Protein AF-A0A087UMK0-F1 (afdb_monomer_lite)

pLDDT: mean 72.33, std 22.72, range [22.44, 96.25]

Radius of gyration: 23.94 Å; chains: 1; bounding box: 59×52×71 Å

InterPro domains:
  IPR004170 WWE domain [PF02825] (13-76)
  IPR004170 WWE domain [PF02825] (85-148)
  IPR004170 WWE domain [PS50918] (72-148)
  IPR008893 WGR domain [PF05406] (251-306)
  IPR008893 WGR domain [PS51977] (239-306)
  IPR008893 WGR domain [SM00773] (250-306)
  IPR036930 WGR domain superfamily [SSF142921] (227-305)
  IPR037197 WWE domain superfamily [G3DSA:3.30.720.50] (4-81)
  IPR037197 WWE domain superfamily [G3DSA:3.30.720.50] (82-156)
  IPR037197 WWE domain superfamily [SSF117839] (13-80)
  IPR037197 WWE domain superfamily [SSF117839] (82-156)
  IPR050800 ADP-ribosyltransferase diphtheria toxin-like [PTHR10459] (169-303)

Foldseek 3Di:
DAPVPPQPDAQKWKWWDDPNDTDTDAPQQSVQVSVCVVVVHQKDFGDDPDPQAGKMAGLLQQWIARPNVRDIIGMWIFADEVFTKWKWWADPVGDTHTHRPVVNLVLLLCVLLVPQWAWKAWVAIWIQGPVQQKIAGPVVRDITGMDIDGDDDDVVRVVNDPPDPCRHCSSVVCSVVPPRPWWAAHDDDDDDDDDDDDDDDDDDGHITTDGDDDDDQQADDPVVQQVDFDDPLDPCRVQKTFDDDPSHGFKDKDWDDDPVVNATKIKIWTWIQGPPDQWIKIKIAMDGPVDRGDIDIGTDGNDPVD

Structure (mmCIF, N/CA/C/O backbone):
data_AF-A0A087UMK0-F1
#
_entry.id   AF-A0A087UMK0-F1
#
loop_
_atom_site.group_PDB
_atom_site.id
_atom_site.type_symbol
_atom_site.label_atom_id
_atom_site.label_alt_id
_atom_site.label_comp_id
_atom_site.label_asym_id
_atom_site.label_entity_id
_atom_site.label_seq_id
_atom_site.pdbx_PDB_ins_code
_atom_site.Cartn_x
_atom_site.Cartn_y
_atom_site.Cartn_z
_atom_site.occupancy
_atom_site.B_iso_or_equiv
_atom_site.auth_seq_id
_atom_site.auth_comp_id
_atom_site.auth_asym_id
_atom_site.auth_atom_id
_atom_site.pdbx_PDB_model_num
ATOM 1 N N . MET A 1 1 ? -6.846 -10.722 9.558 1.00 25.45 1 MET A N 1
ATOM 2 C CA . MET A 1 1 ? -8.315 -10.614 9.431 1.00 25.45 1 MET A CA 1
ATOM 3 C C . MET A 1 1 ? -8.644 -9.968 8.085 1.00 25.45 1 MET A C 1
ATOM 5 O O . MET A 1 1 ? -7.788 -9.284 7.540 1.00 25.45 1 MET A O 1
ATOM 9 N N . ALA A 1 2 ? -9.822 -10.193 7.498 1.00 22.44 2 ALA A N 1
ATOM 10 C CA . ALA A 1 2 ? -10.266 -9.335 6.393 1.00 22.44 2 ALA A CA 1
ATOM 11 C C . ALA A 1 2 ? -10.594 -7.929 6.924 1.00 22.44 2 ALA A C 1
ATOM 13 O O . ALA A 1 2 ? -10.933 -7.791 8.094 1.00 22.44 2 ALA A O 1
ATOM 14 N N . LEU A 1 3 ? -10.511 -6.902 6.074 1.00 23.84 3 LEU A N 1
ATOM 15 C CA . LEU A 1 3 ? -11.130 -5.610 6.374 1.00 23.84 3 LEU A CA 1
ATOM 16 C C . LEU A 1 3 ? -12.649 -5.829 6.303 1.00 23.84 3 LEU A C 1
ATOM 18 O O . LEU A 1 3 ? -13.213 -5.877 5.213 1.00 23.84 3 LEU A O 1
ATOM 22 N N . THR A 1 4 ? -13.271 -6.102 7.454 1.00 27.16 4 THR A N 1
ATOM 23 C CA . THR A 1 4 ? -14.710 -6.407 7.582 1.00 27.16 4 THR A CA 1
ATOM 24 C C . THR A 1 4 ? -15.559 -5.211 8.003 1.00 27.16 4 THR A C 1
ATOM 26 O O . THR A 1 4 ? -16.778 -5.330 8.048 1.00 27.16 4 THR A O 1
ATOM 29 N N . GLY A 1 5 ? -14.945 -4.045 8.208 1.00 27.27 5 GLY A N 1
ATOM 30 C CA . GLY A 1 5 ? -15.585 -2.783 7.849 1.00 27.27 5 GLY A CA 1
ATOM 31 C C . GLY A 1 5 ? -15.343 -2.516 6.363 1.00 27.27 5 GLY A C 1
ATOM 32 O O . GLY A 1 5 ? -14.222 -2.704 5.882 1.00 27.27 5 GLY A O 1
ATOM 33 N N . SER A 1 6 ? -16.364 -2.067 5.629 1.00 31.39 6 SER A N 1
ATOM 34 C CA . SER A 1 6 ? -16.225 -1.625 4.235 1.00 31.39 6 SER A CA 1
ATOM 35 C C . SER A 1 6 ? -15.570 -0.241 4.167 1.00 31.39 6 SER A C 1
ATOM 37 O O . SER A 1 6 ? -16.188 0.736 3.747 1.00 31.39 6 SER A O 1
ATOM 39 N N . VAL A 1 7 ? -14.315 -0.163 4.611 1.00 39.16 7 VAL A N 1
ATOM 40 C CA . VAL A 1 7 ? -13.440 0.978 4.345 1.00 39.16 7 VAL A CA 1
ATOM 41 C C . VAL A 1 7 ? -13.211 0.993 2.838 1.00 39.16 7 VAL A C 1
ATOM 43 O O . VAL A 1 7 ? -12.512 0.128 2.303 1.00 39.16 7 VAL A O 1
ATOM 46 N N . GLU A 1 8 ? -13.852 1.932 2.143 1.00 49.53 8 GLU A N 1
ATOM 47 C CA . GLU A 1 8 ? -13.537 2.194 0.742 1.00 49.53 8 GLU A CA 1
ATOM 48 C C . GLU A 1 8 ? -12.039 2.508 0.647 1.00 49.53 8 GLU A C 1
ATOM 50 O O . GLU A 1 8 ? -11.481 3.223 1.477 1.00 49.53 8 GLU A O 1
ATOM 55 N N . LEU A 1 9 ? -11.348 1.920 -0.327 1.00 58.16 9 LEU A N 1
ATOM 56 C CA . LEU A 1 9 ? -9.954 2.275 -0.555 1.00 58.16 9 LEU A CA 1
ATOM 57 C C . LEU A 1 9 ? -9.932 3.621 -1.269 1.00 58.16 9 LEU A C 1
ATOM 59 O O . LEU A 1 9 ? -10.495 3.746 -2.354 1.00 58.16 9 LEU A O 1
ATOM 63 N N . CYS A 1 10 ? -9.278 4.605 -0.653 1.00 66.56 10 CYS A N 1
ATOM 64 C CA . CYS A 1 10 ? -9.079 5.919 -1.244 1.00 66.56 10 CYS A CA 1
ATOM 65 C C . CYS A 1 10 ? -8.476 5.806 -2.652 1.00 66.56 10 CYS A C 1
ATOM 67 O O . CYS A 1 10 ? -7.548 5.024 -2.881 1.00 66.56 10 CYS A O 1
ATOM 69 N N . ASP A 1 11 ? -8.962 6.621 -3.586 1.00 77.00 11 ASP A N 1
ATOM 70 C CA . ASP A 1 11 ? -8.337 6.728 -4.900 1.00 77.00 11 ASP A CA 1
ATOM 71 C C . ASP A 1 11 ? -6.912 7.283 -4.772 1.00 77.00 11 ASP A C 1
ATOM 73 O O . ASP A 1 11 ? -6.688 8.388 -4.271 1.00 77.00 11 ASP A O 1
ATOM 77 N N . PHE A 1 12 ? -5.942 6.508 -5.254 1.00 86.31 12 PHE A N 1
ATOM 78 C CA . PHE A 1 12 ? -4.555 6.933 -5.373 1.00 86.31 12 PHE A CA 1
ATOM 79 C C . PHE A 1 12 ? -4.349 7.673 -6.692 1.00 86.31 12 PHE A C 1
ATOM 81 O O . PHE A 1 12 ? -4.899 7.296 -7.733 1.00 86.31 12 PHE A O 1
ATOM 88 N N . ILE A 1 13 ? -3.483 8.683 -6.677 1.00 87.75 13 ILE A N 1
ATOM 89 C CA . ILE A 1 13 ? -2.882 9.184 -7.909 1.00 87.75 13 ILE A CA 1
ATOM 90 C C . ILE A 1 13 ? -1.720 8.276 -8.305 1.00 87.75 13 ILE A C 1
ATOM 92 O O . ILE A 1 13 ? -0.973 7.813 -7.445 1.00 87.75 13 ILE A O 1
ATOM 96 N N . TRP A 1 14 ? -1.529 8.053 -9.604 1.00 92.00 14 TRP A N 1
ATOM 97 C CA . TRP A 1 14 ? -0.396 7.296 -10.134 1.00 92.00 14 TRP A CA 1
ATOM 98 C C . TRP A 1 14 ? 0.385 8.128 -11.148 1.00 92.00 14 TRP A C 1
ATOM 100 O O . TRP A 1 14 ? -0.194 8.838 -11.974 1.00 92.00 14 TRP A O 1
ATOM 110 N N . GLN A 1 15 ? 1.708 7.983 -11.132 1.00 92.56 15 GLN A N 1
ATOM 111 C CA . GLN A 1 15 ? 2.617 8.542 -12.130 1.00 92.56 15 GLN A CA 1
ATOM 112 C C . GLN A 1 15 ? 3.610 7.472 -12.599 1.00 92.56 15 GLN A C 1
ATOM 114 O O . GLN A 1 15 ? 4.004 6.603 -11.821 1.00 92.56 15 GLN A O 1
ATOM 119 N N . HIS A 1 16 ? 4.058 7.550 -13.850 1.00 92.88 16 HIS A N 1
ATOM 120 C CA . HIS A 1 16 ? 5.153 6.740 -14.385 1.00 92.88 16 HIS A CA 1
ATOM 121 C C . HIS A 1 16 ? 6.338 7.623 -14.793 1.00 92.88 16 HIS A C 1
ATOM 123 O O . HIS A 1 16 ? 6.167 8.761 -15.234 1.00 92.88 16 HIS A O 1
ATOM 129 N N . GLU A 1 17 ? 7.558 7.110 -14.675 1.00 91.88 17 GLU A N 1
ATOM 130 C CA . GLU A 1 17 ? 8.754 7.829 -15.104 1.00 91.88 17 GLU A CA 1
ATOM 131 C C . GLU A 1 17 ? 8.890 7.782 -16.632 1.00 91.88 17 GLU A C 1
ATOM 133 O O . GLU A 1 17 ? 8.766 6.734 -17.263 1.00 91.88 17 GLU A O 1
ATOM 138 N N . CYS A 1 18 ? 9.173 8.916 -17.262 1.00 88.19 18 CYS A N 1
ATOM 139 C CA . CYS A 1 18 ? 9.484 9.020 -18.680 1.00 88.19 18 CYS A CA 1
ATOM 140 C C . CYS A 1 18 ? 10.543 10.106 -18.890 1.00 88.19 18 CYS A C 1
ATOM 142 O O . CYS A 1 18 ? 10.298 11.282 -18.633 1.00 88.19 18 CYS A O 1
ATOM 144 N N . ARG A 1 19 ? 11.732 9.722 -19.380 1.00 86.94 19 ARG A N 1
ATOM 145 C CA . ARG A 1 19 ? 12.868 10.640 -19.627 1.00 86.94 19 ARG A CA 1
ATOM 146 C C . ARG A 1 19 ? 13.226 11.507 -18.398 1.00 86.94 19 ARG A C 1
ATOM 148 O O . ARG A 1 19 ? 13.397 12.716 -18.529 1.00 86.94 19 ARG A O 1
ATOM 155 N N . LYS A 1 20 ? 13.328 10.882 -17.215 1.00 84.31 20 LYS A N 1
ATOM 156 C CA . LYS A 1 20 ? 13.579 11.534 -15.909 1.00 84.31 20 LYS A CA 1
ATOM 157 C C . LYS A 1 20 ? 12.527 12.579 -15.487 1.00 84.31 20 LYS A C 1
ATOM 159 O O . LYS A 1 20 ? 12.826 13.480 -14.711 1.00 84.31 20 LYS A O 1
ATOM 164 N N . ARG A 1 21 ? 11.298 12.484 -16.003 1.00 87.12 21 ARG A N 1
ATOM 165 C CA . ARG A 1 21 ? 10.132 13.250 -15.536 1.00 87.12 21 ARG A CA 1
ATOM 166 C C . ARG A 1 21 ? 9.019 12.291 -15.151 1.00 87.12 21 ARG A C 1
ATOM 168 O O . ARG A 1 21 ? 8.840 11.271 -15.812 1.00 87.12 21 ARG A O 1
ATOM 175 N N . TRP A 1 22 ? 8.256 12.634 -14.125 1.00 89.38 22 TRP A N 1
ATOM 176 C CA . TRP A 1 22 ? 7.050 11.898 -13.769 1.00 89.38 22 TRP A CA 1
ATOM 177 C C . TRP A 1 22 ? 5.880 12.377 -14.629 1.00 89.38 22 TRP A C 1
ATOM 179 O O . TRP A 1 22 ? 5.669 13.577 -14.789 1.00 89.38 22 TRP A O 1
ATOM 189 N N . ILE A 1 23 ? 5.151 11.434 -15.222 1.00 88.56 23 ILE A N 1
ATOM 190 C CA . ILE A 1 23 ? 3.953 11.686 -16.024 1.00 88.56 23 ILE A CA 1
ATOM 191 C C . ILE A 1 23 ? 2.788 10.979 -15.345 1.00 88.56 23 ILE A C 1
ATOM 193 O O . ILE A 1 23 ? 2.836 9.774 -15.110 1.00 88.56 23 ILE A O 1
ATOM 197 N N . THR A 1 24 ? 1.748 11.736 -15.017 1.00 87.12 24 THR A N 1
ATOM 198 C CA . THR A 1 24 ? 0.503 11.207 -14.460 1.00 87.12 24 THR A CA 1
ATOM 199 C C . THR A 1 24 ? -0.245 10.372 -15.501 1.00 87.12 24 THR A C 1
ATOM 201 O O . THR A 1 24 ? -0.346 10.782 -16.658 1.00 87.12 24 THR A O 1
ATOM 204 N N . TYR A 1 25 ? -0.771 9.214 -15.095 1.00 87.44 25 TYR A N 1
ATOM 205 C CA . TYR A 1 25 ? -1.644 8.403 -15.952 1.00 87.44 25 TYR A CA 1
ATOM 206 C C . TYR A 1 25 ? -2.970 9.127 -16.247 1.00 87.44 25 TYR A C 1
ATOM 208 O O . TYR A 1 25 ? -3.370 10.049 -15.534 1.00 87.44 25 TYR A O 1
ATOM 216 N N . LYS A 1 26 ? -3.671 8.703 -17.300 1.00 85.12 26 LYS A N 1
ATOM 217 C CA . LYS A 1 26 ? -4.999 9.230 -17.653 1.00 85.12 26 LYS A CA 1
ATOM 218 C C . LYS A 1 26 ? -6.076 8.759 -16.678 1.00 85.12 26 LYS A C 1
ATOM 220 O O . LYS A 1 26 ? -5.939 7.714 -16.059 1.00 85.12 26 LYS A O 1
ATOM 225 N N . GLU A 1 27 ? -7.206 9.457 -16.648 1.00 80.75 27 GLU A N 1
ATOM 226 C CA . GLU A 1 27 ? -8.392 9.112 -15.846 1.00 80.75 27 GLU A CA 1
ATOM 227 C C . GLU A 1 27 ? -8.856 7.645 -16.014 1.00 80.75 27 GLU A C 1
ATOM 229 O O . GLU A 1 27 ? -9.021 6.924 -15.026 1.00 80.75 27 GLU A O 1
ATOM 234 N N . GLU A 1 28 ? -8.976 7.166 -17.261 1.00 84.12 28 GLU A N 1
ATOM 235 C CA . GLU A 1 28 ? -9.301 5.764 -17.586 1.00 84.12 28 GLU A CA 1
ATOM 236 C C . GLU A 1 28 ? -8.295 4.770 -16.975 1.00 84.12 28 GLU A C 1
ATOM 238 O O . GLU A 1 28 ? -8.669 3.729 -16.434 1.00 84.12 28 GLU A O 1
ATOM 243 N N . GLU A 1 29 ? -7.004 5.098 -17.055 1.00 87.31 29 GLU A N 1
ATOM 244 C CA . GLU A 1 29 ? -5.898 4.274 -16.563 1.00 87.31 29 GLU A CA 1
ATOM 245 C C . GLU A 1 29 ? -5.871 4.283 -15.022 1.00 87.31 29 GLU A C 1
ATOM 247 O O . GLU A 1 29 ? -5.748 3.224 -14.409 1.00 87.31 29 GLU A O 1
ATOM 252 N N . LEU A 1 30 ? -6.089 5.444 -14.390 1.00 86.94 30 LEU A N 1
ATOM 253 C CA . LEU A 1 30 ? -6.188 5.617 -12.934 1.00 86.94 30 LEU A CA 1
ATOM 254 C C . LEU A 1 30 ? -7.352 4.816 -12.337 1.00 86.94 30 LEU A C 1
ATOM 256 O O . LEU A 1 30 ? -7.155 4.076 -11.374 1.00 86.94 30 LEU A O 1
ATOM 260 N N . THR A 1 31 ? -8.537 4.878 -12.955 1.00 84.94 31 THR A N 1
ATOM 261 C CA . THR A 1 31 ? -9.710 4.095 -12.524 1.00 84.94 31 THR A CA 1
ATOM 262 C C . THR A 1 31 ? -9.418 2.592 -12.573 1.00 84.94 31 THR A C 1
ATOM 264 O O . THR A 1 31 ? -9.830 1.839 -11.690 1.00 84.94 31 THR A O 1
ATOM 267 N N . ILE A 1 32 ? -8.684 2.130 -13.590 1.00 89.06 32 ILE A N 1
ATOM 268 C CA . ILE A 1 32 ? -8.289 0.723 -13.728 1.00 89.06 32 ILE A CA 1
ATOM 269 C C . ILE A 1 32 ? -7.248 0.329 -12.664 1.00 89.06 32 ILE A C 1
ATOM 271 O O . ILE A 1 32 ? -7.375 -0.745 -12.072 1.00 89.06 32 ILE A O 1
ATOM 275 N N . LEU A 1 33 ? -6.270 1.193 -12.372 1.00 89.69 33 LEU A N 1
ATOM 276 C CA . LEU A 1 33 ? -5.237 0.963 -11.354 1.00 89.69 33 LEU A CA 1
ATOM 277 C C . LEU A 1 33 ? -5.825 0.910 -9.931 1.00 89.69 33 LEU A C 1
ATOM 279 O O . LEU A 1 33 ? -5.584 -0.056 -9.206 1.00 89.69 33 LEU A O 1
ATOM 283 N N . ASN A 1 34 ? -6.672 1.866 -9.543 1.00 87.38 34 ASN A N 1
ATOM 284 C CA . ASN A 1 34 ? -7.280 1.885 -8.205 1.00 87.38 34 ASN A CA 1
ATOM 285 C C . ASN A 1 34 ? -8.265 0.720 -8.007 1.00 87.38 34 ASN A C 1
ATOM 287 O O . ASN A 1 34 ? -8.240 0.035 -6.980 1.00 87.38 34 ASN A O 1
ATOM 291 N N . LYS A 1 35 ? -9.041 0.376 -9.043 1.00 86.75 35 LYS A N 1
ATOM 292 C CA . LYS A 1 35 ? -9.898 -0.823 -9.057 1.00 86.75 35 LYS A CA 1
ATOM 293 C C . LYS A 1 35 ? -9.106 -2.132 -8.959 1.00 86.75 35 LYS A C 1
ATOM 295 O O . LYS A 1 35 ? -9.644 -3.126 -8.467 1.00 86.75 35 LYS A O 1
ATOM 300 N N . ALA A 1 36 ? -7.850 -2.155 -9.403 1.00 88.31 36 ALA A N 1
ATOM 301 C CA . ALA A 1 36 ? -6.955 -3.297 -9.245 1.00 88.31 36 ALA A CA 1
ATOM 302 C C . ALA A 1 36 ? -6.376 -3.401 -7.821 1.00 88.31 36 ALA A C 1
ATOM 304 O O . ALA A 1 36 ? -6.327 -4.508 -7.279 1.00 88.31 36 ALA A O 1
ATOM 305 N N . ILE A 1 37 ? -6.044 -2.273 -7.177 1.00 85.00 37 ILE A N 1
ATOM 306 C CA . ILE A 1 37 ? -5.677 -2.217 -5.747 1.00 85.00 37 ILE A CA 1
ATOM 307 C C . ILE A 1 37 ? -6.832 -2.715 -4.869 1.00 85.00 37 ILE A C 1
ATOM 309 O O . ILE A 1 37 ? -6.625 -3.603 -4.042 1.00 85.00 37 ILE A O 1
ATOM 313 N N . GLY A 1 38 ? -8.066 -2.256 -5.116 1.00 77.69 38 GLY A N 1
ATOM 314 C CA . GLY A 1 38 ? -9.264 -2.760 -4.427 1.00 77.69 38 GLY A CA 1
ATOM 315 C C . GLY A 1 38 ? -9.499 -4.267 -4.607 1.00 77.69 38 GLY A C 1
ATOM 316 O O . GLY A 1 38 ? -10.039 -4.931 -3.725 1.00 77.69 38 GLY A O 1
ATOM 317 N N . LYS A 1 39 ? -9.023 -4.839 -5.720 1.00 82.69 39 LYS A N 1
ATOM 318 C CA . LYS A 1 39 ? -9.030 -6.284 -6.004 1.00 82.69 39 LYS A CA 1
ATOM 319 C C . LYS A 1 39 ? -7.757 -7.023 -5.563 1.00 82.69 39 LYS A C 1
ATOM 321 O O . LYS A 1 39 ? -7.643 -8.216 -5.838 1.00 82.69 39 LYS A O 1
ATOM 326 N N . LYS A 1 40 ? -6.804 -6.343 -4.912 1.00 82.00 40 LYS A N 1
ATOM 327 C CA . LYS A 1 40 ? -5.492 -6.874 -4.488 1.00 82.00 40 LYS A CA 1
ATOM 328 C C . LYS A 1 40 ? -4.691 -7.533 -5.626 1.00 82.00 40 LYS A C 1
ATOM 330 O O . LYS A 1 40 ? -3.982 -8.517 -5.416 1.00 82.00 40 LYS A O 1
ATOM 335 N N . GLN A 1 41 ? -4.813 -7.013 -6.847 1.00 86.50 41 GLN A N 1
ATOM 336 C CA . GLN A 1 41 ? -4.091 -7.534 -8.009 1.00 86.50 41 GLN A CA 1
ATOM 337 C C . GLN A 1 41 ? -2.629 -7.069 -7.989 1.00 86.50 41 GLN A C 1
ATOM 339 O O . GLN A 1 41 ? -2.354 -5.896 -7.759 1.00 86.50 41 GLN A O 1
ATOM 344 N N . LYS A 1 42 ? -1.685 -7.980 -8.264 1.00 88.75 42 LYS A N 1
ATOM 345 C CA . LYS A 1 42 ? -0.253 -7.640 -8.379 1.00 88.75 42 LYS A CA 1
ATOM 346 C C . LYS A 1 42 ? 0.101 -7.010 -9.730 1.00 88.75 42 LYS A C 1
ATOM 348 O O . LYS A 1 42 ? 1.011 -6.191 -9.801 1.00 88.75 42 LYS A O 1
ATOM 353 N N . THR A 1 43 ? -0.620 -7.361 -10.797 1.00 92.88 43 THR A N 1
ATOM 354 C CA . THR A 1 43 ? -0.363 -6.868 -12.158 1.00 92.88 43 THR A CA 1
ATOM 355 C C . THR A 1 43 ? -1.637 -6.429 -12.874 1.00 92.88 43 THR A C 1
ATOM 357 O O . THR A 1 43 ? -2.719 -6.968 -12.639 1.00 92.88 43 THR A O 1
ATOM 360 N N . VAL A 1 44 ? -1.497 -5.438 -13.758 1.00 93.75 44 VAL A N 1
ATOM 361 C CA . VAL A 1 44 ? -2.595 -4.797 -14.496 1.00 93.75 44 VAL A CA 1
ATOM 362 C C . VAL A 1 44 ? -2.163 -4.533 -15.932 1.00 93.75 44 VAL A C 1
ATOM 364 O O . VAL A 1 44 ? -1.145 -3.886 -16.155 1.00 93.75 44 VAL A O 1
ATOM 367 N N . LYS A 1 45 ? -2.941 -4.982 -16.921 1.00 93.38 45 LYS A N 1
ATOM 368 C CA . LYS A 1 45 ? -2.759 -4.586 -18.327 1.00 93.38 45 LYS A CA 1
ATOM 369 C C . LYS A 1 45 ? -3.572 -3.319 -18.598 1.00 93.38 45 LYS A C 1
ATOM 371 O O . LYS A 1 45 ? -4.784 -3.324 -18.393 1.00 93.38 45 LYS A O 1
ATOM 376 N N . LEU A 1 46 ? -2.913 -2.254 -19.051 1.00 90.19 46 LEU A N 1
ATOM 377 C CA . LEU A 1 46 ? -3.579 -0.989 -19.374 1.00 90.19 46 LEU A CA 1
ATOM 378 C C . LEU A 1 46 ? -4.278 -1.047 -20.747 1.00 90.19 46 LEU A C 1
ATOM 380 O O . LEU A 1 46 ? -3.825 -1.777 -21.639 1.00 90.19 46 LEU A O 1
ATOM 384 N N . PRO A 1 47 ? -5.373 -0.285 -20.943 1.00 85.19 47 PRO A N 1
ATOM 385 C CA . PRO A 1 47 ? -6.024 -0.165 -22.242 1.00 85.19 47 PRO A CA 1
ATOM 386 C C . PRO A 1 47 ? -5.072 0.502 -23.238 1.00 85.19 47 PRO A C 1
ATOM 388 O O . PRO A 1 47 ? -4.377 1.461 -22.911 1.00 85.19 47 PRO A O 1
ATOM 391 N N . SER A 1 48 ? -5.024 0.000 -24.473 1.00 79.69 48 SER A N 1
ATOM 392 C CA . SER A 1 48 ? -4.110 0.543 -25.478 1.00 79.69 48 SER A CA 1
ATOM 393 C C . SER A 1 48 ? -4.688 0.479 -26.882 1.00 79.69 48 SER A C 1
ATOM 395 O O . SER A 1 48 ? -4.903 -0.592 -27.443 1.00 79.69 48 SER A O 1
ATOM 397 N N . SER A 1 49 ? -4.881 1.654 -27.483 1.00 69.81 49 SER A N 1
ATOM 398 C CA . SER A 1 49 ? -5.320 1.820 -28.875 1.00 69.81 49 SER A CA 1
ATOM 399 C C . SER A 1 49 ? -4.221 1.494 -29.900 1.00 69.81 49 SER A C 1
ATOM 401 O O . SER A 1 49 ? -4.432 1.653 -31.099 1.00 69.81 49 SER A O 1
ATOM 403 N N . ASN A 1 50 ? -3.018 1.105 -29.459 1.00 73.06 50 ASN A N 1
ATOM 404 C CA . ASN A 1 50 ? -1.874 0.837 -30.326 1.00 73.06 50 ASN A CA 1
ATOM 405 C C . ASN A 1 50 ? -1.138 -0.423 -29.861 1.00 73.06 50 ASN A C 1
ATOM 407 O O . ASN A 1 50 ? -0.541 -0.439 -28.788 1.00 73.06 50 ASN A O 1
ATOM 411 N N . ILE A 1 51 ? -1.109 -1.444 -30.719 1.00 63.69 51 ILE A N 1
ATOM 412 C CA . ILE A 1 51 ? -0.502 -2.756 -30.445 1.00 63.69 51 ILE A CA 1
ATOM 413 C C . ILE A 1 51 ? 0.970 -2.635 -29.993 1.00 63.69 51 ILE A C 1
ATOM 415 O O . ILE A 1 51 ? 1.415 -3.409 -29.158 1.00 63.69 51 ILE A O 1
ATOM 419 N N . LYS A 1 52 ? 1.722 -1.617 -30.446 1.00 64.69 52 LYS A N 1
ATOM 420 C CA . LYS A 1 52 ? 3.123 -1.367 -30.030 1.00 64.69 52 LYS A CA 1
ATOM 421 C C . LYS A 1 52 ? 3.269 -0.707 -28.643 1.00 64.69 52 LYS A C 1
ATOM 423 O O . LYS A 1 52 ? 4.374 -0.336 -28.243 1.00 64.69 52 LYS A O 1
ATOM 428 N N . ARG A 1 53 ? 2.163 -0.514 -27.923 1.00 73.12 53 ARG A N 1
ATOM 429 C CA . ARG A 1 53 ? 2.083 0.064 -26.572 1.00 73.12 53 ARG A CA 1
ATOM 430 C C . ARG A 1 53 ? 1.265 -0.834 -25.642 1.00 73.12 53 ARG A C 1
ATOM 432 O O . ARG A 1 53 ? 0.428 -0.342 -24.890 1.00 73.12 53 ARG A O 1
ATOM 439 N N . GLU A 1 54 ? 1.466 -2.144 -25.709 1.00 86.81 54 GLU A N 1
ATOM 440 C CA . GLU A 1 54 ? 0.936 -3.054 -24.694 1.00 86.81 54 GLU A CA 1
ATOM 441 C C . GLU A 1 54 ? 1.731 -2.878 -23.394 1.00 86.81 54 GLU A C 1
ATOM 443 O O . GLU A 1 54 ? 2.888 -3.283 -23.315 1.00 86.81 54 GLU A O 1
ATOM 448 N N . ILE A 1 55 ? 1.127 -2.236 -22.392 1.00 92.06 55 ILE A N 1
ATOM 449 C CA . ILE A 1 55 ? 1.760 -1.933 -21.104 1.00 92.06 55 ILE A CA 1
ATOM 450 C C . ILE A 1 55 ? 1.136 -2.805 -20.014 1.00 92.06 55 ILE A C 1
ATOM 452 O O . ILE A 1 55 ? -0.087 -2.833 -19.854 1.00 92.06 55 ILE A O 1
ATOM 456 N N . ILE A 1 56 ? 1.992 -3.479 -19.245 1.00 94.25 56 ILE A N 1
ATOM 457 C CA . ILE A 1 56 ? 1.624 -4.147 -17.994 1.00 94.25 56 ILE A CA 1
ATOM 458 C C . ILE A 1 56 ? 2.283 -3.395 -16.838 1.00 94.25 56 ILE A C 1
ATOM 460 O O . ILE A 1 56 ? 3.494 -3.187 -16.837 1.00 94.25 56 ILE A O 1
ATOM 464 N N . VAL A 1 57 ? 1.480 -2.987 -15.863 1.00 95.69 57 VAL A N 1
ATOM 465 C CA . VAL A 1 57 ? 1.908 -2.354 -14.615 1.00 95.69 57 VAL A CA 1
ATOM 466 C C . VAL A 1 57 ? 2.029 -3.429 -13.537 1.00 95.69 57 VAL A C 1
ATOM 468 O O . VAL A 1 57 ? 1.120 -4.241 -13.367 1.00 95.69 57 VAL A O 1
ATOM 471 N N . HIS A 1 58 ? 3.146 -3.431 -12.817 1.00 93.88 58 HIS A N 1
ATOM 472 C CA . HIS A 1 58 ? 3.435 -4.281 -11.667 1.00 93.88 58 HIS A CA 1
ATOM 473 C C . HIS A 1 58 ? 3.277 -3.441 -10.394 1.00 93.88 58 HIS A C 1
ATOM 475 O O . HIS A 1 58 ? 4.152 -2.651 -10.042 1.00 93.88 58 HIS A O 1
ATOM 481 N N . LEU A 1 59 ? 2.129 -3.590 -9.733 1.00 91.69 59 LEU A N 1
ATOM 482 C CA . LEU A 1 59 ? 1.730 -2.832 -8.540 1.00 91.69 59 LEU A CA 1
ATOM 483 C C . LEU A 1 59 ? 2.458 -3.301 -7.272 1.00 91.69 59 LEU A C 1
ATOM 485 O O . LEU A 1 59 ? 2.545 -2.560 -6.299 1.00 91.69 59 LEU A O 1
ATOM 489 N N . ASP A 1 60 ? 2.978 -4.530 -7.285 1.00 85.69 60 ASP A N 1
ATOM 490 C CA . ASP A 1 60 ? 3.796 -5.106 -6.215 1.00 85.69 60 ASP A CA 1
ATOM 491 C C . ASP A 1 60 ? 5.268 -4.666 -6.290 1.00 85.69 60 ASP A C 1
ATOM 493 O O . ASP A 1 60 ? 5.914 -4.505 -5.259 1.00 85.69 60 ASP A O 1
ATOM 497 N N . LYS A 1 61 ? 5.788 -4.454 -7.506 1.00 89.31 61 LYS A N 1
ATOM 498 C CA . LYS A 1 61 ? 7.199 -4.109 -7.780 1.00 89.31 61 LYS A CA 1
ATOM 499 C C . LYS A 1 61 ? 7.423 -2.661 -8.227 1.00 89.31 61 LYS A C 1
ATOM 501 O O . LYS A 1 61 ? 8.549 -2.290 -8.538 1.00 89.31 61 LYS A O 1
ATOM 506 N N . MET A 1 62 ? 6.360 -1.863 -8.289 1.00 94.19 62 MET A N 1
ATOM 507 C CA . MET A 1 62 ? 6.378 -0.432 -8.605 1.00 94.19 62 MET A CA 1
ATOM 508 C C . MET A 1 62 ? 7.110 -0.065 -9.915 1.00 94.19 62 MET A C 1
ATOM 510 O O . MET A 1 62 ? 7.829 0.933 -10.009 1.00 94.19 62 MET A O 1
ATOM 514 N N . TYR A 1 63 ? 6.844 -0.829 -10.980 1.00 95.25 63 TYR A N 1
ATOM 515 C CA . TYR A 1 63 ? 7.240 -0.489 -12.353 1.00 95.25 63 TYR A CA 1
ATOM 516 C C . TYR A 1 63 ? 6.155 -0.852 -13.378 1.00 95.25 63 TYR A C 1
ATOM 518 O O . TYR A 1 63 ? 5.262 -1.651 -13.109 1.00 95.25 63 TYR A O 1
ATOM 526 N N . GLN A 1 64 ? 6.240 -0.289 -14.582 1.00 95.12 64 GLN A N 1
ATOM 527 C CA . GLN A 1 64 ? 5.490 -0.725 -15.760 1.00 95.12 64 GLN A CA 1
ATOM 528 C C . GLN A 1 64 ? 6.439 -1.241 -16.845 1.00 95.12 64 GLN A C 1
ATOM 530 O O . GLN A 1 64 ? 7.568 -0.761 -16.961 1.00 95.12 64 GLN A O 1
ATOM 535 N N . LYS A 1 65 ? 5.975 -2.190 -17.663 1.00 93.81 65 LYS A N 1
ATOM 536 C CA . LYS A 1 65 ? 6.729 -2.783 -18.771 1.00 93.81 65 LYS A CA 1
ATOM 537 C C . LYS A 1 65 ? 5.919 -2.793 -20.061 1.00 93.81 65 LYS A C 1
ATOM 539 O O . LYS A 1 65 ? 4.832 -3.376 -20.116 1.00 93.81 65 LYS A O 1
ATOM 544 N N . ASN A 1 66 ? 6.482 -2.212 -21.119 1.00 90.88 66 ASN A N 1
ATOM 545 C CA . ASN A 1 66 ? 5.973 -2.386 -22.477 1.00 90.88 66 ASN A CA 1
ATOM 546 C C . ASN A 1 66 ? 6.357 -3.789 -22.979 1.00 90.88 66 ASN A C 1
ATOM 548 O O . ASN A 1 66 ? 7.539 -4.095 -23.116 1.00 90.88 66 ASN A O 1
ATOM 552 N N . GLN A 1 67 ? 5.367 -4.634 -23.268 1.00 89.25 67 GLN A N 1
ATOM 553 C CA . GLN A 1 67 ? 5.567 -6.031 -23.674 1.00 89.25 67 GLN A CA 1
ATOM 554 C C . GLN A 1 67 ? 6.171 -6.182 -25.081 1.00 89.25 67 GLN A C 1
ATOM 556 O O . GLN A 1 67 ? 6.732 -7.224 -25.398 1.00 89.25 67 GLN A O 1
ATOM 561 N N . VAL A 1 68 ? 6.080 -5.149 -25.927 1.00 85.38 68 VAL A N 1
ATOM 562 C CA . VAL A 1 68 ? 6.588 -5.167 -27.310 1.00 85.38 68 VAL A CA 1
ATOM 563 C C . VAL A 1 68 ? 8.024 -4.654 -27.403 1.00 85.38 68 VAL A C 1
ATOM 565 O O . VAL A 1 68 ? 8.791 -5.135 -28.232 1.00 85.38 68 VAL A O 1
ATOM 568 N N . THR A 1 69 ? 8.406 -3.679 -26.574 1.00 87.06 69 THR A N 1
ATOM 569 C CA . THR A 1 69 ? 9.775 -3.127 -26.563 1.00 87.06 69 THR A CA 1
ATOM 570 C C . THR A 1 69 ? 10.636 -3.643 -25.411 1.00 87.06 69 THR A C 1
ATOM 572 O O . THR A 1 69 ? 11.804 -3.272 -25.325 1.00 87.06 69 THR A O 1
ATOM 575 N N . SER A 1 70 ? 10.064 -4.437 -24.500 1.00 87.88 70 SER A N 1
ATOM 576 C CA . SER A 1 70 ? 10.647 -4.837 -23.208 1.00 87.88 70 SER A CA 1
ATOM 577 C C . SER A 1 70 ? 11.112 -3.676 -22.316 1.00 87.88 70 SER A C 1
ATOM 579 O O . SER A 1 70 ? 11.780 -3.917 -21.315 1.00 87.88 70 SER A O 1
ATOM 581 N N . TYR A 1 71 ? 10.760 -2.428 -22.647 1.00 88.88 71 TYR A N 1
ATOM 582 C CA . TYR A 1 71 ? 11.196 -1.247 -21.905 1.00 88.88 71 TYR A CA 1
ATOM 583 C C . TYR A 1 71 ? 10.433 -1.122 -20.585 1.00 88.88 71 TYR A C 1
ATOM 585 O O . TYR A 1 71 ? 9.200 -1.185 -20.566 1.00 88.88 71 TYR A O 1
ATOM 593 N N . GLU A 1 72 ? 11.184 -0.929 -19.505 1.00 93.31 72 GLU A N 1
ATOM 594 C CA . GLU A 1 72 ? 10.685 -0.808 -18.137 1.00 93.31 72 GLU A CA 1
ATOM 595 C C . GLU A 1 72 ? 10.815 0.637 -17.641 1.00 93.31 72 GLU A C 1
ATOM 597 O O . GLU A 1 72 ? 11.751 1.360 -17.989 1.00 93.31 72 GLU A O 1
ATOM 602 N N . GLN A 1 73 ? 9.834 1.075 -16.854 1.00 93.25 73 GLN A N 1
ATOM 603 C CA . GLN A 1 73 ? 9.725 2.432 -16.322 1.00 93.25 73 GLN A CA 1
ATOM 604 C C . GLN A 1 73 ? 9.218 2.353 -14.882 1.00 93.25 73 GLN A C 1
ATOM 606 O O . GLN A 1 73 ? 8.202 1.703 -14.635 1.00 93.25 73 GLN A O 1
ATOM 611 N N . ARG A 1 74 ? 9.878 3.026 -13.933 1.00 94.75 74 ARG A N 1
ATOM 612 C CA . ARG A 1 74 ? 9.397 3.102 -12.542 1.00 94.75 74 ARG A CA 1
ATOM 613 C C . ARG A 1 74 ? 8.018 3.762 -12.483 1.00 94.75 74 ARG A C 1
ATOM 615 O O . ARG A 1 74 ? 7.713 4.639 -13.296 1.00 94.75 74 ARG A O 1
ATOM 622 N N . ILE A 1 75 ? 7.201 3.370 -11.511 1.00 96.12 75 ILE A N 1
ATOM 623 C CA . ILE A 1 75 ? 5.941 4.049 -11.182 1.00 96.12 75 ILE A CA 1
ATOM 624 C C . ILE A 1 75 ? 6.003 4.551 -9.741 1.00 96.12 75 ILE A C 1
ATOM 626 O O . ILE A 1 75 ? 6.728 4.005 -8.910 1.00 96.12 75 ILE A O 1
ATOM 630 N N . ARG A 1 76 ? 5.216 5.576 -9.434 1.00 95.62 76 ARG A N 1
ATOM 631 C CA . ARG A 1 76 ? 4.925 5.986 -8.062 1.00 95.62 76 ARG A CA 1
ATOM 632 C C . ARG A 1 76 ? 3.437 6.223 -7.895 1.00 95.62 76 ARG A C 1
ATOM 634 O O . ARG A 1 76 ? 2.751 6.568 -8.859 1.00 95.62 76 ARG A O 1
ATOM 641 N N . CYS A 1 77 ? 2.959 6.037 -6.677 1.00 93.81 77 CYS A N 1
ATOM 642 C CA . CYS A 1 77 ? 1.600 6.370 -6.289 1.00 93.81 77 CYS A CA 1
ATOM 643 C C . CYS A 1 77 ? 1.621 7.387 -5.152 1.00 93.81 77 CYS A C 1
ATOM 645 O O . CYS A 1 77 ? 2.612 7.498 -4.431 1.00 93.81 77 CYS A O 1
ATOM 647 N N . GLY A 1 78 ? 0.534 8.129 -5.000 1.00 90.44 78 GLY A N 1
ATOM 648 C CA . GLY A 1 78 ? 0.327 8.986 -3.845 1.00 90.44 78 GLY A CA 1
ATOM 649 C C . GLY A 1 78 ? -1.124 8.997 -3.406 1.00 90.44 78 GLY A C 1
ATOM 650 O O . GLY A 1 78 ? -2.027 8.700 -4.189 1.00 90.44 78 GLY A O 1
ATOM 651 N N . VAL A 1 79 ? -1.338 9.340 -2.146 1.00 86.81 79 VAL A N 1
ATOM 652 C CA . VAL A 1 79 ? -2.660 9.470 -1.529 1.00 86.81 79 VAL A CA 1
ATOM 653 C C . VAL A 1 79 ? -2.987 10.949 -1.312 1.00 86.81 79 VAL A C 1
ATOM 655 O O . VAL A 1 79 ? -2.075 11.764 -1.168 1.00 86.81 79 VAL A O 1
ATOM 658 N N . TYR A 1 80 ? -4.272 11.312 -1.328 1.00 79.56 80 TYR A N 1
ATOM 659 C CA . TYR A 1 80 ? -4.714 12.680 -1.058 1.00 79.56 80 TYR A CA 1
ATOM 660 C C . TYR A 1 80 ? -4.852 12.953 0.449 1.00 79.56 80 TYR A C 1
ATOM 662 O O . TYR A 1 80 ? -5.585 12.266 1.157 1.00 79.56 80 TYR A O 1
ATOM 670 N N . ASN A 1 81 ? -4.170 14.001 0.896 1.00 74.19 81 ASN A N 1
ATOM 671 C CA . ASN A 1 81 ? -4.305 14.687 2.180 1.00 74.19 81 ASN A CA 1
ATOM 672 C C . ASN A 1 81 ? -4.496 16.194 1.854 1.00 74.19 81 ASN A C 1
ATOM 674 O O . ASN A 1 81 ? -5.097 16.532 0.837 1.00 74.19 81 ASN A O 1
ATOM 678 N N . ASN A 1 82 ? -3.907 17.131 2.599 1.00 74.00 82 ASN A N 1
ATOM 679 C CA . ASN A 1 82 ? -3.797 18.553 2.211 1.00 74.00 82 ASN A CA 1
ATOM 680 C C . ASN A 1 82 ? -2.954 18.828 0.930 1.00 74.00 82 ASN A C 1
ATOM 682 O O . ASN A 1 82 ? -2.756 19.977 0.536 1.00 74.00 82 ASN A O 1
ATOM 686 N N . GLY A 1 83 ? -2.503 17.765 0.267 1.00 77.62 83 GLY A N 1
ATOM 687 C CA . GLY A 1 83 ? -1.830 17.666 -1.025 1.00 77.62 83 GLY A CA 1
ATOM 688 C C . GLY A 1 83 ? -1.790 16.183 -1.424 1.00 77.62 83 GLY A C 1
ATOM 689 O O . GLY A 1 83 ? -2.247 15.333 -0.660 1.00 77.62 83 GLY A O 1
ATOM 690 N N . PHE A 1 84 ? -1.253 15.830 -2.592 1.00 83.44 84 PHE A N 1
ATOM 691 C CA . PHE A 1 84 ? -0.993 14.418 -2.904 1.00 83.44 84 PHE A CA 1
ATOM 692 C C . PHE A 1 84 ? 0.412 14.035 -2.435 1.00 83.44 84 PHE A C 1
ATOM 694 O O . PHE A 1 84 ? 1.373 14.678 -2.848 1.00 83.44 84 PHE A O 1
ATOM 701 N N . TYR A 1 85 ? 0.545 12.982 -1.627 1.00 87.56 85 TYR A N 1
ATOM 702 C CA . TYR A 1 85 ? 1.831 12.574 -1.049 1.00 87.56 85 TYR A CA 1
ATOM 703 C C . TYR A 1 85 ? 2.213 11.145 -1.421 1.00 87.56 85 TYR A C 1
ATOM 705 O O . TYR A 1 85 ? 1.394 10.230 -1.323 1.00 87.56 85 TYR A O 1
ATOM 713 N N . SER A 1 86 ? 3.469 10.957 -1.834 1.00 93.88 86 SER A N 1
ATOM 714 C CA . SER A 1 86 ? 4.067 9.645 -2.098 1.00 93.88 86 SER A CA 1
ATOM 715 C C . SER A 1 86 ? 5.178 9.346 -1.104 1.00 93.88 86 SER A C 1
ATOM 717 O O . SER A 1 86 ? 6.110 10.139 -0.962 1.00 93.88 86 SER A O 1
ATOM 719 N N . TRP A 1 87 ? 5.123 8.167 -0.492 1.00 95.94 87 TRP A N 1
ATOM 720 C CA . TRP A 1 87 ? 6.200 7.655 0.347 1.00 95.94 87 TRP A CA 1
ATOM 721 C C . TRP A 1 87 ? 7.168 6.797 -0.474 1.00 95.94 87 TRP A C 1
ATOM 723 O O . TRP A 1 87 ? 6.755 6.053 -1.371 1.00 95.94 87 TRP A O 1
ATOM 733 N N . SER A 1 88 ? 8.460 6.905 -0.173 1.00 95.75 88 SER A N 1
ATOM 734 C CA . SER A 1 88 ? 9.544 6.232 -0.895 1.00 95.75 88 SER A CA 1
ATOM 735 C C . SER A 1 88 ? 10.727 5.881 0.008 1.00 95.75 88 SER A C 1
ATOM 737 O O . SER A 1 88 ? 10.849 6.450 1.089 1.00 95.75 88 SER A O 1
ATOM 739 N N . TRP A 1 89 ? 11.589 4.974 -0.452 1.00 94.62 89 TRP A N 1
ATOM 740 C CA . TRP A 1 89 ? 12.857 4.589 0.179 1.00 94.62 89 TRP A CA 1
ATOM 741 C C . TRP A 1 89 ? 14.032 4.732 -0.788 1.00 94.62 89 TRP A C 1
ATOM 743 O O . TRP A 1 89 ? 13.850 4.660 -2.006 1.00 94.62 89 TRP A O 1
ATOM 753 N N . LEU A 1 90 ? 15.221 4.954 -0.233 1.00 94.56 90 LEU A N 1
ATOM 754 C CA . LEU A 1 90 ? 16.482 5.101 -0.955 1.00 94.56 90 LEU A CA 1
ATOM 755 C C . LEU A 1 90 ? 17.199 3.749 -1.057 1.00 94.56 90 LEU A C 1
ATOM 757 O O . LEU A 1 90 ? 17.484 3.140 -0.026 1.00 94.56 90 LEU A O 1
ATOM 761 N N . ASP A 1 91 ? 17.498 3.285 -2.274 1.00 90.12 91 ASP A N 1
ATOM 762 C CA . ASP A 1 91 ? 18.322 2.090 -2.480 1.00 90.12 91 ASP A CA 1
ATOM 763 C C . ASP A 1 91 ? 19.824 2.363 -2.313 1.00 90.12 91 ASP A C 1
ATOM 765 O O . ASP A 1 91 ? 20.282 3.503 -2.200 1.00 90.12 91 ASP A O 1
ATOM 769 N N . ASP A 1 92 ? 20.597 1.279 -2.297 1.00 89.62 92 ASP A N 1
ATOM 770 C CA . ASP A 1 92 ? 22.034 1.317 -2.028 1.00 89.62 92 ASP A CA 1
ATOM 771 C C . ASP A 1 92 ? 22.845 1.902 -3.216 1.00 89.62 92 ASP A C 1
ATOM 773 O O . ASP A 1 92 ? 24.010 2.262 -3.046 1.00 89.62 92 ASP A O 1
ATOM 777 N N . ASP A 1 93 ? 22.216 2.059 -4.392 1.00 90.75 93 ASP A N 1
ATOM 778 C CA . ASP A 1 93 ? 22.739 2.740 -5.590 1.00 90.75 93 ASP A CA 1
ATOM 779 C C . ASP A 1 93 ? 22.356 4.245 -5.641 1.00 90.75 93 ASP A C 1
ATOM 781 O O . ASP A 1 93 ? 22.790 4.977 -6.538 1.00 90.75 93 ASP A O 1
ATOM 785 N N . GLY A 1 94 ? 21.563 4.739 -4.681 1.00 89.94 94 GLY A N 1
ATOM 786 C CA . GLY A 1 94 ? 21.159 6.145 -4.562 1.00 89.94 94 GLY A CA 1
ATOM 787 C C . GLY A 1 94 ? 19.863 6.527 -5.294 1.00 89.94 94 GLY A C 1
ATOM 788 O O . GLY A 1 94 ? 19.606 7.717 -5.511 1.00 89.94 94 GLY A O 1
ATOM 789 N N . TYR A 1 95 ? 19.033 5.558 -5.684 1.00 89.94 95 TYR A N 1
ATOM 790 C CA . TYR A 1 95 ? 17.742 5.774 -6.336 1.00 89.94 95 TYR A CA 1
ATOM 791 C C . TYR A 1 95 ? 16.569 5.644 -5.359 1.00 89.94 95 TYR A C 1
ATOM 793 O O . TYR A 1 95 ? 16.462 4.693 -4.593 1.00 89.94 95 TYR A O 1
ATOM 801 N N . TRP A 1 96 ? 15.617 6.574 -5.455 1.00 91.88 96 TRP A N 1
ATOM 802 C CA . TRP A 1 96 ? 14.352 6.494 -4.723 1.00 91.88 96 TRP A CA 1
ATOM 803 C C . TRP A 1 96 ? 13.341 5.565 -5.414 1.00 91.88 96 TRP A C 1
ATOM 805 O O . TRP A 1 96 ? 13.106 5.686 -6.625 1.00 91.88 96 TRP A O 1
ATOM 815 N N . TYR A 1 97 ? 12.688 4.697 -4.636 1.00 92.94 97 TYR A N 1
ATOM 816 C CA . TYR A 1 97 ? 11.573 3.841 -5.057 1.00 92.94 97 TYR A CA 1
ATOM 817 C C . TYR A 1 97 ? 10.348 4.125 -4.202 1.00 92.94 97 TYR A C 1
ATOM 819 O O . TYR A 1 97 ? 10.422 4.159 -2.978 1.00 92.94 97 TYR A O 1
ATOM 827 N N . CYS A 1 98 ? 9.200 4.317 -4.845 1.00 95.81 98 CYS A N 1
ATOM 828 C CA . CYS A 1 98 ? 7.937 4.489 -4.140 1.00 95.81 98 CYS A CA 1
ATOM 829 C C . CYS A 1 98 ? 7.493 3.164 -3.504 1.00 95.81 98 CYS A C 1
ATOM 831 O O . CYS A 1 98 ? 7.651 2.104 -4.110 1.00 95.81 98 CYS A O 1
ATOM 833 N N . TYR A 1 99 ? 6.916 3.221 -2.304 1.00 94.75 99 TYR A N 1
ATOM 834 C CA . TYR A 1 99 ? 6.290 2.055 -1.684 1.00 94.75 99 TYR A CA 1
ATOM 835 C C . TYR A 1 99 ? 4.992 1.649 -2.418 1.00 94.75 99 TYR A C 1
ATOM 837 O O . TYR A 1 99 ? 4.358 2.485 -3.068 1.00 94.75 99 TYR A O 1
ATOM 845 N N . PRO A 1 100 ? 4.538 0.386 -2.300 1.00 92.50 100 PRO A N 1
ATOM 846 C CA . PRO A 1 100 ? 3.222 -0.026 -2.790 1.00 92.50 100 PRO A CA 1
ATOM 847 C C . PRO A 1 100 ? 2.084 0.772 -2.132 1.00 92.50 100 PRO A C 1
ATOM 849 O O . PRO A 1 100 ? 2.159 1.113 -0.953 1.00 92.50 100 PRO A O 1
ATOM 852 N N . ALA A 1 101 ? 0.992 1.011 -2.863 1.00 88.75 101 ALA A N 1
ATOM 853 C CA . ALA A 1 101 ? -0.075 1.945 -2.471 1.00 88.75 101 ALA A CA 1
ATOM 854 C C . ALA A 1 101 ? -0.645 1.752 -1.051 1.00 88.75 101 ALA A C 1
ATOM 856 O O . ALA A 1 101 ? -0.841 2.723 -0.325 1.00 88.75 101 ALA A O 1
ATOM 857 N N . LEU A 1 102 ? -0.852 0.507 -0.609 1.00 86.69 102 LEU A N 1
ATOM 858 C CA . LEU A 1 102 ? -1.349 0.233 0.747 1.00 86.69 102 LEU A CA 1
ATOM 859 C C . LEU A 1 102 ? -0.348 0.643 1.844 1.00 86.69 102 LEU A C 1
ATOM 861 O O . LEU A 1 102 ? -0.764 1.058 2.919 1.00 86.69 102 LEU A O 1
ATOM 865 N N . VAL A 1 103 ? 0.957 0.571 1.566 1.00 89.06 103 VAL A N 1
ATOM 866 C CA . VAL A 1 103 ? 2.019 1.022 2.480 1.00 89.06 103 VAL A CA 1
ATOM 867 C C . VAL A 1 103 ? 2.123 2.550 2.465 1.00 89.06 103 VAL A C 1
ATOM 869 O O . VAL A 1 103 ? 2.224 3.151 3.527 1.00 89.06 103 VAL A O 1
ATOM 872 N N . VAL A 1 104 ? 1.994 3.190 1.294 1.00 91.50 104 VAL A N 1
ATOM 873 C CA . VAL A 1 104 ? 1.913 4.663 1.173 1.00 91.50 104 VAL A CA 1
ATOM 874 C C . VAL A 1 104 ? 0.746 5.228 1.991 1.00 91.50 104 VAL A C 1
ATOM 876 O O . VAL A 1 104 ? 0.923 6.217 2.694 1.00 91.50 104 VAL A O 1
ATOM 879 N N . LEU A 1 105 ? -0.422 4.575 1.956 1.00 88.06 105 LEU A N 1
ATOM 880 C CA . LEU A 1 105 ? -1.580 4.944 2.777 1.00 88.06 105 LEU A CA 1
ATOM 881 C C . LEU A 1 105 ? -1.320 4.755 4.281 1.00 88.06 105 LEU A C 1
ATOM 883 O O . LEU A 1 105 ? -1.620 5.655 5.060 1.00 88.06 105 LEU A O 1
ATOM 887 N N . LEU A 1 106 ? -0.757 3.615 4.700 1.00 86.62 106 LEU A N 1
ATOM 888 C CA . LEU A 1 106 ? -0.469 3.351 6.117 1.00 86.62 106 LEU A CA 1
ATOM 889 C C . LEU A 1 106 ? 0.556 4.336 6.702 1.00 86.62 106 LEU A C 1
ATOM 891 O O . LEU A 1 106 ? 0.360 4.815 7.817 1.00 86.62 106 LEU A O 1
ATOM 895 N N . LEU A 1 107 ? 1.610 4.667 5.949 1.00 88.44 107 LEU A N 1
ATOM 896 C CA . LEU A 1 107 ? 2.618 5.650 6.360 1.00 88.44 107 LEU A CA 1
ATOM 897 C C . LEU A 1 107 ? 2.026 7.058 6.467 1.00 88.44 107 LEU A C 1
ATOM 899 O O . LEU A 1 107 ? 2.264 7.743 7.457 1.00 88.44 107 LEU A O 1
ATOM 903 N N . GLU A 1 108 ? 1.206 7.470 5.497 1.00 89.12 108 GLU A N 1
ATOM 904 C CA . GLU A 1 108 ? 0.551 8.778 5.531 1.00 89.12 108 GLU A CA 1
ATOM 905 C C . GLU A 1 108 ? -0.420 8.908 6.716 1.00 89.12 108 GLU A C 1
ATOM 907 O O . GLU A 1 108 ? -0.396 9.917 7.417 1.00 89.12 108 GLU A O 1
ATOM 912 N N . VAL A 1 109 ? -1.232 7.881 6.991 1.00 84.19 109 VAL A N 1
ATOM 913 C CA . VAL A 1 109 ? -2.160 7.883 8.137 1.00 84.19 109 VAL A CA 1
ATOM 914 C C . VAL A 1 109 ? -1.397 7.872 9.469 1.00 84.19 109 VAL A C 1
ATOM 916 O O . VAL A 1 109 ? -1.775 8.596 10.389 1.00 84.19 109 VAL A O 1
ATOM 919 N N . ALA A 1 110 ? -0.291 7.126 9.581 1.00 83.62 110 ALA A N 1
ATOM 920 C CA . ALA A 1 110 ? 0.555 7.146 10.778 1.00 83.62 110 ALA A CA 1
ATOM 921 C C . ALA A 1 110 ? 1.235 8.511 11.002 1.00 83.62 110 ALA A C 1
ATOM 923 O O . ALA A 1 110 ? 1.349 8.970 12.142 1.00 83.62 110 ALA A O 1
ATOM 924 N N . TYR A 1 111 ? 1.645 9.178 9.921 1.00 85.81 111 TYR A N 1
ATOM 925 C CA . TYR A 1 111 ? 2.244 10.511 9.949 1.00 85.81 111 TYR A CA 1
ATOM 926 C C . TYR A 1 111 ? 1.227 11.602 10.323 1.00 85.81 111 TYR A C 1
ATOM 928 O O . TYR A 1 111 ? 1.523 12.450 11.163 1.00 85.81 111 TYR A O 1
ATOM 936 N N . GLU A 1 112 ? -0.001 11.537 9.795 1.00 84.50 112 GLU A N 1
ATOM 937 C CA . GLU A 1 112 ? -1.116 12.415 10.190 1.00 84.50 112 GLU A CA 1
ATOM 938 C C . GLU A 1 112 ? -1.472 12.233 11.683 1.00 84.50 112 GLU A C 1
ATOM 940 O O . GLU A 1 112 ? -1.692 13.207 12.405 1.00 84.50 112 GLU A O 1
ATOM 945 N N . GLN A 1 113 ? -1.415 10.991 12.185 1.00 80.81 113 GLN A N 1
ATOM 946 C CA . GLN A 1 113 ? -1.520 10.656 13.615 1.00 80.81 113 GLN A CA 1
ATOM 947 C C . GLN A 1 113 ? -0.306 11.088 14.462 1.00 80.81 113 GLN A C 1
ATOM 949 O O . GLN A 1 113 ? -0.332 10.913 15.681 1.00 80.81 113 GLN A O 1
ATOM 954 N N . LYS A 1 114 ? 0.750 11.646 13.852 1.00 83.25 114 LYS A N 1
ATOM 955 C CA . LYS A 1 114 ? 2.009 12.062 14.504 1.00 83.25 114 LYS A CA 1
ATOM 956 C C . LYS A 1 114 ? 2.689 10.930 15.281 1.00 83.25 114 LYS A C 1
ATOM 958 O O . LYS A 1 114 ? 3.279 11.157 16.337 1.00 83.25 114 LYS A O 1
ATOM 963 N N . LYS A 1 115 ? 2.594 9.700 14.773 1.00 81.94 115 LYS A N 1
ATOM 964 C CA . LYS A 1 115 ? 3.277 8.544 15.359 1.00 81.94 115 LYS A CA 1
ATOM 965 C C . LYS A 1 115 ? 4.778 8.663 15.151 1.00 81.94 115 LYS A C 1
ATOM 967 O O . LYS A 1 115 ? 5.228 8.975 14.057 1.00 81.94 115 LYS A O 1
ATOM 972 N N . GLU A 1 116 ? 5.541 8.363 16.196 1.00 83.50 116 GLU A N 1
ATOM 973 C CA . GLU A 1 116 ? 7.006 8.355 16.130 1.00 83.50 116 GLU A CA 1
ATOM 974 C C . GLU A 1 116 ? 7.513 7.190 15.271 1.00 83.50 116 GLU A C 1
ATOM 976 O O . GLU A 1 116 ? 8.459 7.336 14.498 1.00 83.50 116 GLU A O 1
ATOM 981 N N . LYS A 1 117 ? 6.844 6.034 15.389 1.00 85.31 117 LYS A N 1
ATOM 982 C CA . LYS A 1 117 ? 7.195 4.792 14.700 1.00 85.31 117 LYS A CA 1
ATOM 983 C C . LYS A 1 117 ? 5.976 4.013 14.209 1.00 85.31 117 LYS A C 1
ATOM 985 O O . LYS A 1 117 ? 4.897 4.089 14.802 1.00 85.31 117 LYS A O 1
ATOM 990 N N . LEU A 1 118 ? 6.182 3.209 13.167 1.00 86.00 118 LEU A N 1
ATOM 991 C CA . LEU A 1 118 ? 5.224 2.239 12.631 1.00 86.00 118 LEU A CA 1
ATOM 992 C C . LEU A 1 118 ? 5.960 0.942 12.255 1.00 86.00 118 LEU A C 1
ATOM 994 O O . LEU A 1 118 ? 6.882 0.978 11.451 1.00 86.00 118 LEU A O 1
ATOM 998 N N . SER A 1 119 ? 5.545 -0.209 12.787 1.00 82.44 119 SER A N 1
ATOM 999 C CA . SER A 1 119 ? 6.028 -1.511 12.296 1.00 82.44 119 SER A CA 1
ATOM 1000 C C . SER A 1 119 ? 5.194 -1.959 11.091 1.00 82.44 119 SER A C 1
ATOM 1002 O O . SER A 1 119 ? 3.962 -1.883 11.128 1.00 82.44 119 SER A O 1
ATOM 1004 N N . ILE A 1 120 ? 5.853 -2.423 10.025 1.00 83.69 120 ILE A N 1
ATOM 1005 C CA . ILE A 1 120 ? 5.230 -3.041 8.846 1.00 83.69 120 ILE A CA 1
ATOM 1006 C C . ILE A 1 120 ? 6.026 -4.275 8.404 1.00 83.69 120 ILE A C 1
ATOM 1008 O O . ILE A 1 120 ? 7.247 -4.278 8.461 1.00 83.69 120 ILE A O 1
ATOM 1012 N N . TYR A 1 121 ? 5.355 -5.306 7.887 1.00 78.56 121 TYR A N 1
ATOM 1013 C CA . TYR A 1 121 ? 6.025 -6.437 7.235 1.00 78.56 121 TYR A CA 1
ATOM 1014 C C . TYR A 1 121 ? 5.965 -6.256 5.718 1.00 78.56 121 TYR A C 1
ATOM 1016 O O . TYR A 1 121 ? 4.887 -6.360 5.125 1.00 78.56 121 TYR A O 1
ATOM 1024 N N . LEU A 1 122 ? 7.107 -5.986 5.087 1.00 80.56 122 LEU A N 1
ATOM 1025 C CA . LEU A 1 122 ? 7.241 -5.810 3.641 1.00 80.56 122 LEU A CA 1
ATOM 1026 C C . LEU A 1 122 ? 8.526 -6.500 3.174 1.00 80.56 122 LEU A C 1
ATOM 1028 O O . LEU A 1 122 ? 9.594 -5.898 3.129 1.00 80.56 122 LEU A O 1
ATOM 1032 N N . ASN A 1 123 ? 8.402 -7.779 2.802 1.00 75.94 123 ASN A N 1
ATOM 1033 C CA . ASN A 1 123 ? 9.534 -8.659 2.467 1.00 75.94 123 ASN A CA 1
ATOM 1034 C C . ASN A 1 123 ? 10.514 -8.877 3.645 1.00 75.94 123 ASN A C 1
ATOM 1036 O O . ASN A 1 123 ? 11.703 -9.100 3.428 1.00 75.94 123 ASN A O 1
ATOM 1040 N N . GLY A 1 124 ? 9.988 -8.800 4.868 1.00 76.00 124 GLY A N 1
ATOM 1041 C CA . GLY A 1 124 ? 10.701 -8.832 6.145 1.00 76.00 124 GLY A CA 1
ATOM 1042 C C . GLY A 1 124 ? 10.042 -7.865 7.133 1.00 76.00 124 GLY A C 1
ATOM 1043 O O . GLY A 1 124 ? 9.302 -6.974 6.705 1.00 76.00 124 GLY A O 1
ATOM 1044 N N . ASP A 1 125 ? 10.272 -8.040 8.435 1.00 81.12 125 ASP A N 1
ATOM 1045 C CA . ASP A 1 125 ? 9.800 -7.088 9.454 1.00 81.12 125 ASP A CA 1
ATOM 1046 C C . ASP A 1 125 ? 10.615 -5.780 9.379 1.00 81.12 125 ASP A C 1
ATOM 1048 O O . ASP A 1 125 ? 11.847 -5.796 9.466 1.00 81.12 125 ASP A O 1
ATOM 1052 N N . LEU A 1 126 ? 9.930 -4.646 9.189 1.00 84.06 126 LEU A N 1
ATOM 1053 C CA . LEU A 1 126 ? 10.499 -3.298 9.094 1.00 84.06 126 LEU A CA 1
ATOM 1054 C C . LEU A 1 126 ? 9.947 -2.398 10.211 1.00 84.06 126 LEU A C 1
ATOM 1056 O O . LEU A 1 126 ? 8.734 -2.206 10.329 1.00 84.06 126 LEU A O 1
ATOM 1060 N N . GLU A 1 127 ? 10.834 -1.770 10.978 1.00 88.56 127 GLU A N 1
ATOM 1061 C CA . GLU A 1 127 ? 10.502 -0.643 11.850 1.00 88.56 127 GLU A CA 1
ATOM 1062 C C . GLU A 1 127 ? 10.695 0.671 11.074 1.00 88.56 127 GLU A C 1
ATOM 1064 O O . GLU A 1 127 ? 11.795 0.979 10.611 1.00 88.56 127 GLU A O 1
ATOM 1069 N N . MET A 1 128 ? 9.622 1.444 10.914 1.00 87.31 128 MET A N 1
ATOM 1070 C CA . MET A 1 128 ? 9.615 2.729 10.212 1.00 87.31 128 MET A CA 1
ATOM 1071 C C . MET A 1 128 ? 9.682 3.859 11.239 1.00 87.31 128 MET A C 1
ATOM 1073 O O . MET A 1 128 ? 8.715 4.073 11.969 1.00 87.31 128 MET A O 1
ATOM 1077 N N . ASP A 1 129 ? 10.794 4.587 11.296 1.00 87.81 129 ASP A N 1
ATOM 1078 C CA . ASP A 1 129 ? 10.951 5.792 12.112 1.00 87.81 129 ASP A CA 1
ATOM 1079 C C . ASP A 1 129 ? 10.494 7.020 11.309 1.00 87.81 129 ASP A C 1
ATOM 1081 O O . ASP A 1 129 ? 11.114 7.414 10.313 1.00 87.81 129 ASP A O 1
ATOM 1085 N N . LEU A 1 130 ? 9.376 7.609 11.738 1.00 88.12 130 LEU A N 1
ATOM 1086 C CA . LEU A 1 130 ? 8.696 8.713 11.056 1.00 88.12 130 LEU A CA 1
ATOM 1087 C C . LEU A 1 130 ? 9.170 10.096 11.542 1.00 88.12 130 LEU A C 1
ATOM 1089 O O . LEU A 1 130 ? 8.772 11.110 10.968 1.00 88.12 130 LEU A O 1
ATOM 1093 N N . ILE A 1 131 ? 10.027 10.147 12.571 1.00 87.31 131 ILE A N 1
ATOM 1094 C CA . ILE A 1 131 ? 10.710 11.370 13.024 1.00 87.31 131 ILE A CA 1
ATOM 1095 C C . ILE A 1 131 ? 12.022 11.534 12.256 1.00 87.31 131 ILE A C 1
ATOM 1097 O O . ILE A 1 131 ? 12.294 12.594 11.695 1.00 87.31 131 ILE A O 1
ATOM 1101 N N . ASN A 1 132 ? 12.831 10.475 12.226 1.00 90.25 132 ASN A N 1
ATOM 1102 C CA . ASN A 1 132 ? 14.163 10.464 11.628 1.00 90.25 132 ASN A CA 1
ATOM 1103 C C . ASN A 1 132 ? 14.146 10.129 10.127 1.00 90.25 132 ASN A C 1
ATOM 1105 O O . ASN A 1 132 ? 15.182 10.248 9.474 1.00 90.25 132 ASN A O 1
ATOM 1109 N N . PHE A 1 133 ? 12.990 9.728 9.580 1.00 92.81 133 PHE A N 1
ATOM 1110 C CA . PHE A 1 133 ? 12.817 9.315 8.184 1.00 92.81 133 PHE A CA 1
ATOM 1111 C C . PHE A 1 133 ? 13.783 8.180 7.793 1.00 92.81 133 PHE A C 1
ATOM 1113 O O . PHE A 1 133 ? 14.564 8.269 6.839 1.00 92.81 133 PHE A O 1
ATOM 1120 N N . VAL A 1 134 ? 13.695 7.072 8.539 1.00 93.25 134 VAL A N 1
ATOM 1121 C CA . VAL A 1 134 ? 14.496 5.853 8.338 1.00 93.25 134 VAL A CA 1
ATOM 1122 C C . VAL A 1 134 ? 13.618 4.598 8.443 1.00 93.25 134 VAL A C 1
ATOM 1124 O O . VAL A 1 134 ? 12.888 4.440 9.415 1.00 93.25 134 VAL A O 1
ATOM 1127 N N . GLU A 1 135 ? 13.723 3.674 7.484 1.00 92.62 135 GLU A N 1
ATOM 1128 C CA . GLU A 1 135 ? 13.289 2.278 7.662 1.00 92.62 135 GLU A CA 1
ATOM 1129 C C . GLU A 1 135 ? 14.440 1.452 8.255 1.00 92.62 135 GLU A C 1
ATOM 1131 O O . GLU A 1 135 ? 15.604 1.676 7.919 1.00 92.62 135 GLU A O 1
ATOM 1136 N N . THR A 1 136 ? 14.142 0.482 9.118 1.00 91.12 136 THR A N 1
ATOM 1137 C CA . THR A 1 136 ? 15.112 -0.499 9.629 1.00 91.12 136 THR A CA 1
ATOM 1138 C C . THR A 1 136 ? 14.528 -1.899 9.546 1.00 91.12 136 THR A C 1
ATOM 1140 O O . THR A 1 136 ? 13.520 -2.187 10.181 1.00 91.12 136 THR A O 1
ATOM 1143 N N . ASN A 1 137 ? 15.179 -2.789 8.800 1.00 86.81 137 ASN A N 1
ATOM 1144 C CA . ASN A 1 137 ? 14.796 -4.197 8.750 1.00 86.81 137 ASN A CA 1
ATOM 1145 C C . ASN A 1 137 ? 15.310 -4.930 10.003 1.00 86.81 137 ASN A C 1
ATOM 1147 O O . ASN A 1 137 ? 16.505 -4.893 10.312 1.00 86.81 137 ASN A O 1
ATOM 1151 N N . GLU A 1 138 ? 14.418 -5.596 10.737 1.00 80.94 138 GLU A N 1
ATOM 1152 C CA . GLU A 1 138 ? 14.753 -6.246 12.009 1.00 80.94 138 GLU A CA 1
ATOM 1153 C C . GLU A 1 138 ? 15.545 -7.553 11.847 1.00 80.94 138 GLU A C 1
ATOM 1155 O O . GLU A 1 138 ? 16.322 -7.908 12.744 1.00 80.94 138 GLU A O 1
ATOM 1160 N N . GLU A 1 139 ? 15.376 -8.245 10.716 1.00 80.75 139 GLU A N 1
ATOM 1161 C CA . GLU A 1 139 ? 16.043 -9.511 10.388 1.00 80.75 139 GLU A CA 1
ATOM 1162 C C . GLU A 1 139 ? 17.503 -9.282 9.964 1.00 80.75 139 GLU A C 1
ATOM 1164 O O . GLU A 1 139 ? 18.414 -9.940 10.468 1.00 80.75 139 GLU A O 1
ATOM 1169 N N . THR A 1 140 ? 17.737 -8.333 9.052 1.00 84.00 140 THR A N 1
ATOM 1170 C CA . THR A 1 140 ? 19.063 -8.034 8.478 1.00 84.00 140 THR A CA 1
ATOM 1171 C C . THR A 1 140 ? 19.832 -6.961 9.244 1.00 84.00 140 THR A C 1
ATOM 1173 O O . THR A 1 140 ? 21.043 -6.842 9.063 1.00 84.00 140 THR A O 1
ATOM 1176 N N . ARG A 1 141 ? 19.143 -6.159 10.071 1.00 85.56 141 ARG A N 1
ATOM 1177 C CA . ARG A 1 141 ? 19.677 -4.968 10.762 1.00 85.56 141 ARG A CA 1
ATOM 1178 C C . ARG A 1 141 ? 20.255 -3.905 9.819 1.00 85.56 141 ARG A C 1
ATOM 1180 O O . ARG A 1 141 ? 21.106 -3.114 10.218 1.00 85.56 141 ARG A O 1
ATOM 1187 N N . THR A 1 142 ? 19.762 -3.862 8.581 1.00 87.88 142 THR A N 1
ATOM 1188 C CA . THR A 1 142 ? 20.051 -2.792 7.617 1.00 87.88 142 THR A CA 1
ATOM 1189 C C . THR A 1 142 ? 19.005 -1.688 7.716 1.00 87.88 142 THR A C 1
ATOM 1191 O O . THR A 1 142 ? 17.806 -1.978 7.684 1.00 87.88 142 THR A O 1
ATOM 1194 N N . SER A 1 143 ? 19.458 -0.436 7.759 1.00 91.69 143 SER A N 1
ATOM 1195 C CA . SER A 1 143 ? 18.597 0.750 7.761 1.00 91.69 143 SER A CA 1
ATOM 1196 C C . SER A 1 143 ? 18.784 1.571 6.485 1.00 91.69 143 SER A C 1
ATOM 1198 O O . SER A 1 143 ? 19.900 1.665 5.975 1.00 91.69 143 SER A O 1
ATOM 1200 N N . ARG A 1 144 ? 17.709 2.186 5.984 1.00 92.62 144 ARG A N 1
ATOM 1201 C CA . ARG A 1 144 ? 17.700 3.040 4.782 1.00 92.62 144 ARG A CA 1
ATOM 1202 C C . ARG A 1 144 ? 16.859 4.289 5.009 1.00 92.62 144 ARG A C 1
ATOM 1204 O O . ARG A 1 144 ? 15.945 4.287 5.827 1.00 92.62 144 ARG A O 1
ATOM 1211 N N . HIS A 1 145 ? 17.149 5.359 4.276 1.00 95.38 145 HIS A N 1
ATOM 1212 C CA . HIS A 1 145 ? 16.341 6.575 4.350 1.00 95.38 145 HIS A CA 1
ATOM 1213 C C . HIS A 1 145 ? 14.998 6.404 3.641 1.00 95.38 145 HIS A C 1
ATOM 1215 O O . HIS A 1 145 ? 14.936 5.846 2.543 1.00 95.38 145 HIS A O 1
ATOM 1221 N N . ILE A 1 146 ? 13.946 6.953 4.248 1.00 96.25 146 ILE A N 1
ATOM 1222 C CA . ILE A 1 146 ? 12.624 7.105 3.631 1.00 96.25 146 ILE A CA 1
ATOM 1223 C C . ILE A 1 146 ? 12.330 8.584 3.364 1.00 96.25 146 ILE A C 1
ATOM 1225 O O . ILE A 1 146 ? 12.967 9.467 3.928 1.00 96.25 146 ILE A O 1
ATOM 1229 N N . ASN A 1 147 ? 11.380 8.874 2.479 1.00 94.88 147 ASN A N 1
ATOM 1230 C CA . ASN A 1 147 ? 11.001 10.240 2.124 1.00 94.88 147 ASN A CA 1
ATOM 1231 C C . ASN A 1 147 ? 9.506 10.338 1.785 1.00 94.88 147 ASN A C 1
ATOM 1233 O O . ASN A 1 147 ? 8.946 9.428 1.165 1.00 94.88 147 ASN A O 1
ATOM 1237 N N . ARG A 1 148 ? 8.890 11.466 2.160 1.00 94.19 148 ARG A N 1
ATOM 1238 C CA . ARG A 1 148 ? 7.489 11.831 1.906 1.00 94.19 148 ARG A CA 1
ATOM 1239 C C . ARG A 1 148 ? 7.443 13.016 0.936 1.00 94.19 148 ARG A C 1
ATOM 1241 O O . ARG A 1 148 ? 7.398 14.175 1.347 1.00 94.19 148 ARG A O 1
ATOM 1248 N N . ASP A 1 149 ? 7.430 12.717 -0.358 1.00 91.56 149 ASP A N 1
ATOM 1249 C CA . ASP A 1 149 ? 7.357 13.729 -1.416 1.00 91.56 149 ASP A CA 1
ATOM 1250 C C . ASP A 1 149 ? 5.927 14.249 -1.604 1.00 91.56 149 ASP A C 1
ATOM 1252 O O . ASP A 1 149 ? 4.981 13.466 -1.714 1.00 91.56 149 ASP A O 1
ATOM 1256 N N . CYS A 1 150 ? 5.781 15.568 -1.754 1.00 86.38 150 CYS A N 1
ATOM 1257 C CA . CYS A 1 150 ? 4.581 16.161 -2.343 1.00 86.38 150 CYS A CA 1
ATOM 1258 C C . CYS A 1 150 ? 4.615 15.963 -3.867 1.00 86.38 150 CYS A C 1
ATOM 1260 O O . CYS A 1 150 ? 5.598 16.303 -4.530 1.00 86.38 150 CYS A O 1
ATOM 1262 N N . LEU A 1 151 ? 3.550 15.407 -4.438 1.00 84.12 151 LEU A N 1
ATOM 1263 C CA . LEU A 1 151 ? 3.454 15.119 -5.862 1.00 84.12 151 LEU A CA 1
ATOM 1264 C C . LEU A 1 151 ? 3.015 16.351 -6.655 1.00 84.12 151 LEU A C 1
ATOM 1266 O O . LEU A 1 151 ? 1.863 16.777 -6.591 1.00 84.12 151 LEU A O 1
ATOM 1270 N N . GLU A 1 152 ? 3.915 16.858 -7.498 1.00 77.94 152 GLU A N 1
ATOM 1271 C CA . GLU A 1 152 ? 3.553 17.787 -8.569 1.00 77.94 152 GLU A CA 1
ATOM 1272 C C . GLU A 1 152 ? 2.546 17.128 -9.528 1.00 77.94 152 GLU A C 1
ATOM 1274 O O . GLU A 1 152 ? 2.851 16.140 -10.209 1.00 77.94 152 GLU A O 1
ATOM 1279 N N . ILE A 1 153 ? 1.338 17.693 -9.593 1.00 71.19 153 ILE A N 1
ATOM 1280 C CA . ILE A 1 153 ? 0.275 17.305 -10.524 1.00 71.19 153 ILE A CA 1
ATOM 1281 C C . ILE A 1 153 ? -0.175 18.573 -11.263 1.00 71.19 153 ILE A C 1
ATOM 1283 O O . ILE A 1 153 ? -0.558 19.546 -10.611 1.00 71.19 153 ILE A O 1
ATOM 1287 N N . PRO A 1 154 ? -0.138 18.606 -12.610 1.00 61.78 154 PRO A N 1
ATOM 1288 C CA . PRO A 1 154 ? -0.581 19.770 -13.374 1.00 61.78 154 PRO A CA 1
ATOM 1289 C C . PRO A 1 154 ? -2.056 20.095 -13.114 1.00 61.78 154 PRO A C 1
ATOM 1291 O O . PRO A 1 154 ? -2.893 19.197 -13.150 1.00 61.78 154 PRO A O 1
ATOM 1294 N N . LEU A 1 155 ? -2.395 21.375 -12.930 1.00 50.44 155 LEU A N 1
ATOM 1295 C CA . LEU A 1 155 ? -3.749 21.811 -12.550 1.00 50.44 155 LEU A CA 1
ATOM 1296 C C . LEU A 1 155 ? -4.848 21.315 -13.515 1.00 50.44 155 LEU A C 1
ATOM 1298 O O . LEU A 1 155 ? -5.893 20.857 -13.071 1.00 50.44 155 LEU A O 1
ATOM 1302 N N . ALA A 1 156 ? -4.570 21.284 -14.822 1.00 53.72 156 ALA A N 1
ATOM 1303 C CA . ALA A 1 156 ? -5.485 20.745 -15.838 1.00 53.72 156 ALA A CA 1
ATOM 1304 C C . ALA A 1 156 ? -5.729 19.222 -15.724 1.00 53.72 156 ALA A C 1
ATOM 1306 O O . ALA A 1 156 ? -6.707 18.705 -16.255 1.00 53.72 156 ALA A O 1
ATOM 1307 N N . SER A 1 157 ? -4.851 18.483 -15.038 1.00 50.75 157 SER A N 1
ATOM 1308 C CA . SER A 1 157 ? -5.096 17.088 -14.652 1.00 50.75 157 SER A CA 1
ATOM 1309 C C . SER A 1 157 ? -5.949 16.998 -13.381 1.00 50.75 157 SER A C 1
ATOM 1311 O O . SER A 1 157 ? -6.728 16.062 -13.251 1.00 50.75 157 SER A O 1
ATOM 1313 N N . VAL A 1 158 ? -5.847 17.981 -12.480 1.00 49.50 158 VAL A N 1
ATOM 1314 C CA . VAL A 1 158 ? -6.622 18.060 -11.228 1.00 49.50 158 VAL A CA 1
ATOM 1315 C C . VAL A 1 158 ? -8.102 18.381 -11.482 1.00 49.50 158 VAL A C 1
ATOM 1317 O O . VAL A 1 158 ? -8.951 17.892 -10.748 1.00 49.50 158 VAL A O 1
ATOM 1320 N N . GLU A 1 159 ? -8.429 19.150 -12.527 1.00 46.03 159 GLU A N 1
ATOM 1321 C CA . GLU A 1 159 ? -9.824 19.433 -12.919 1.00 46.03 159 GLU A CA 1
ATOM 1322 C C . GLU A 1 159 ? -10.523 18.240 -13.596 1.00 46.03 159 GLU A C 1
ATOM 1324 O O . GLU A 1 159 ? -11.731 18.073 -13.446 1.00 46.03 159 GLU A O 1
ATOM 1329 N N . GLY A 1 160 ? -9.773 17.411 -14.335 1.00 47.25 160 GLY A N 1
ATOM 1330 C CA . GLY A 1 160 ? -10.287 16.179 -14.950 1.00 47.25 160 GLY A CA 1
ATOM 1331 C C . GLY A 1 160 ? -10.353 14.996 -13.980 1.00 47.25 160 GLY A C 1
ATOM 1332 O O . GLY A 1 160 ? -11.202 14.124 -14.118 1.00 47.25 160 GLY A O 1
ATOM 1333 N N . MET A 1 161 ? -9.496 14.969 -12.958 1.00 51.78 161 MET A N 1
ATOM 1334 C CA . MET A 1 161 ? -9.673 14.054 -11.834 1.00 51.78 161 MET A CA 1
ATOM 1335 C C . MET A 1 161 ? -10.922 14.446 -11.056 1.00 51.78 161 MET A C 1
ATOM 1337 O O . MET A 1 161 ? -10.992 15.533 -10.482 1.00 51.78 161 MET A O 1
ATOM 1341 N N . MET A 1 162 ? -11.864 13.516 -10.911 1.00 43.69 162 MET A N 1
ATOM 1342 C CA . MET A 1 162 ? -12.818 13.627 -9.818 1.00 43.69 162 MET A CA 1
ATOM 1343 C C . MET A 1 162 ? -12.070 13.526 -8.483 1.00 43.69 162 MET A C 1
ATOM 1345 O O . MET A 1 162 ? -11.916 12.439 -7.929 1.00 43.69 162 MET A O 1
ATOM 1349 N N . ILE A 1 163 ? -11.694 14.670 -7.901 1.00 48.59 163 ILE A N 1
ATOM 1350 C CA . ILE A 1 163 ? -11.533 14.762 -6.448 1.00 48.59 163 ILE A CA 1
ATOM 1351 C C . ILE A 1 163 ? -12.939 14.678 -5.836 1.00 48.59 163 ILE A C 1
ATOM 1353 O O . ILE A 1 163 ? -13.535 15.686 -5.434 1.00 48.59 163 ILE A O 1
ATOM 1357 N N . THR A 1 164 ? -13.497 13.465 -5.829 1.00 44.16 164 THR A N 1
ATOM 1358 C CA . THR A 1 164 ? -14.782 13.163 -5.198 1.00 44.16 164 THR A CA 1
ATOM 1359 C C . THR A 1 164 ? -14.734 13.535 -3.714 1.00 44.16 164 THR A C 1
ATOM 1361 O O . THR A 1 164 ? -13.666 13.721 -3.122 1.00 44.16 164 THR A O 1
ATOM 1364 N N . ALA A 1 165 ? -15.901 13.596 -3.070 1.00 42.12 165 ALA A N 1
ATOM 1365 C CA . ALA A 1 165 ? -15.961 13.750 -1.618 1.00 42.12 165 ALA A CA 1
ATOM 1366 C C . ALA A 1 165 ? -15.226 12.617 -0.863 1.00 42.12 165 ALA A C 1
ATOM 1368 O O . ALA A 1 165 ? -14.768 12.854 0.252 1.00 42.12 165 ALA A O 1
ATOM 1369 N N . SER A 1 166 ? -15.059 11.433 -1.477 1.00 46.03 166 SER A N 1
ATOM 1370 C CA . SER A 1 166 ? -14.282 10.326 -0.904 1.00 46.03 166 SER A CA 1
ATOM 1371 C C . SER A 1 166 ? -12.796 10.684 -0.805 1.00 46.03 166 SER A C 1
ATOM 1373 O O . SER A 1 166 ? -12.221 10.615 0.280 1.00 46.03 166 SER A O 1
ATOM 1375 N N . CYS A 1 167 ? -12.188 11.190 -1.886 1.00 44.69 167 CYS A N 1
ATOM 1376 C CA . CYS A 1 167 ? -10.762 11.537 -1.911 1.00 44.69 167 CYS A CA 1
ATOM 1377 C C . CYS A 1 167 ? -10.381 12.574 -0.841 1.00 44.69 167 CYS A C 1
ATOM 1379 O O . CYS A 1 167 ? -9.343 12.435 -0.203 1.00 44.69 167 CYS A O 1
ATOM 1381 N N . LYS A 1 168 ? -11.212 13.611 -0.637 1.00 48.72 168 LYS A N 1
ATOM 1382 C CA . LYS A 1 168 ? -10.823 14.812 0.133 1.00 48.72 168 LYS A CA 1
ATOM 1383 C C . LYS A 1 168 ? -10.594 14.583 1.622 1.00 48.72 168 LYS A C 1
ATOM 1385 O O . LYS A 1 168 ? -9.769 15.274 2.206 1.00 48.72 168 LYS A O 1
ATOM 1390 N N . ASN A 1 169 ? -11.314 13.635 2.213 1.00 52.94 169 ASN A N 1
ATOM 1391 C CA . ASN A 1 169 ? -11.327 13.436 3.662 1.00 52.94 169 ASN A CA 1
ATOM 1392 C C . ASN A 1 169 ? -10.740 12.079 4.083 1.00 52.94 169 ASN A C 1
ATOM 1394 O O . ASN A 1 169 ? -10.721 11.784 5.276 1.00 52.94 169 ASN A O 1
ATOM 1398 N N . HIS A 1 170 ? -10.293 11.231 3.147 1.00 62.31 170 HIS A N 1
ATOM 1399 C CA . HIS A 1 170 ? -10.056 9.817 3.451 1.00 62.31 170 HIS A CA 1
ATOM 1400 C C . HIS A 1 170 ? -8.899 9.566 4.423 1.00 62.31 170 HIS A C 1
ATOM 1402 O O . HIS A 1 170 ? -9.053 8.767 5.343 1.00 62.31 170 HIS A O 1
ATOM 1408 N N . VAL A 1 171 ? -7.764 10.258 4.256 1.00 61.84 171 VAL A N 1
ATOM 1409 C CA . VAL A 1 171 ? -6.604 10.117 5.156 1.00 61.84 171 VAL A CA 1
ATOM 1410 C C . VAL A 1 171 ? -6.952 10.595 6.560 1.00 61.84 171 VAL A C 1
ATOM 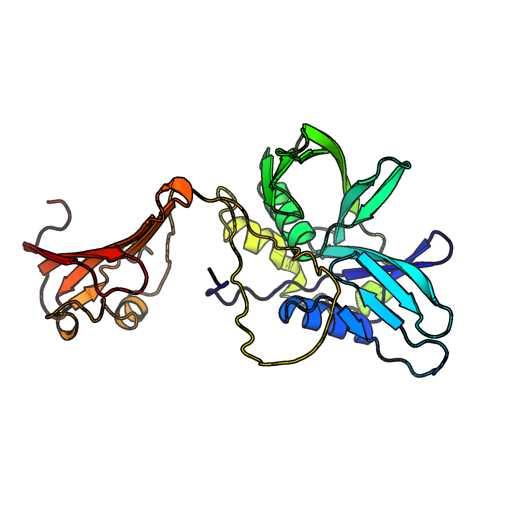1412 O O . VAL A 1 171 ? -6.793 9.830 7.501 1.00 61.84 171 VAL A O 1
ATOM 1415 N N . SER A 1 172 ? -7.492 11.808 6.716 1.00 61.75 172 SER A N 1
ATOM 1416 C CA . SER A 1 172 ? -7.841 12.352 8.036 1.00 61.75 172 SER A CA 1
ATOM 1417 C C . SER A 1 172 ? -8.957 11.552 8.720 1.00 61.75 172 SER A C 1
ATOM 1419 O O . SER A 1 172 ? -8.898 11.328 9.924 1.00 61.75 172 SER A O 1
ATOM 1421 N N . LYS A 1 173 ? -9.939 11.046 7.958 1.00 63.78 173 LYS A N 1
ATOM 1422 C CA . LYS A 1 173 ? -10.971 10.131 8.469 1.00 63.78 173 LYS A CA 1
ATOM 1423 C C . LYS A 1 173 ? -10.349 8.822 8.964 1.00 63.78 173 LYS A C 1
ATOM 1425 O O . LYS A 1 173 ? -10.576 8.440 10.107 1.00 63.78 173 LYS A O 1
ATOM 1430 N N . MET A 1 174 ? -9.497 8.181 8.161 1.00 59.78 174 MET A N 1
ATOM 1431 C CA . MET A 1 174 ? -8.760 6.984 8.586 1.00 59.78 174 MET A CA 1
ATOM 1432 C C . MET A 1 174 ? -7.786 7.268 9.740 1.00 59.78 174 MET A C 1
ATOM 1434 O O . MET A 1 174 ? -7.566 6.388 10.560 1.00 59.78 174 MET A O 1
ATOM 1438 N N . ALA A 1 175 ? -7.250 8.482 9.869 1.00 56.25 175 ALA A N 1
ATOM 1439 C CA . ALA A 1 175 ? -6.423 8.886 11.005 1.00 56.25 175 ALA A CA 1
ATOM 1440 C C . ALA A 1 175 ? -7.227 9.022 12.311 1.00 56.25 175 ALA A C 1
ATOM 1442 O O . ALA A 1 175 ? -6.650 8.857 13.385 1.00 56.25 175 ALA A O 1
ATOM 1443 N N . CYS A 1 176 ? -8.541 9.252 12.241 1.00 48.28 176 CYS A N 1
ATOM 1444 C CA . CYS A 1 176 ? -9.441 9.171 13.394 1.00 48.28 176 CYS A CA 1
ATOM 1445 C C . CYS A 1 176 ? -9.979 7.748 13.641 1.00 48.28 176 CYS A C 1
ATOM 1447 O O . CYS A 1 176 ? -10.149 7.365 14.792 1.00 48.28 176 CYS A O 1
ATOM 1449 N N . GLU A 1 177 ? -10.250 6.970 12.587 1.00 48.69 177 GLU A N 1
ATOM 1450 C CA . GLU A 1 177 ? -10.925 5.661 12.682 1.00 48.69 177 GLU A CA 1
ATOM 1451 C C . GLU A 1 177 ? -9.973 4.459 12.829 1.00 48.69 177 GLU A C 1
ATOM 1453 O O . GLU A 1 177 ? -10.354 3.433 13.389 1.00 48.69 177 GLU A O 1
ATOM 1458 N N . VAL A 1 178 ? -8.739 4.541 12.321 1.00 51.81 178 VAL A N 1
ATOM 1459 C CA . VAL A 1 178 ? -7.791 3.416 12.294 1.00 51.81 178 VAL A CA 1
ATOM 1460 C C . VAL A 1 178 ? -6.755 3.571 13.401 1.00 51.81 178 VAL A C 1
ATOM 1462 O O . VAL A 1 178 ? -5.770 4.294 13.259 1.00 51.81 178 VAL A O 1
ATOM 1465 N N . ASN A 1 179 ? -6.926 2.840 14.501 1.00 47.81 179 ASN A N 1
ATOM 1466 C CA . ASN A 1 179 ? -5.961 2.827 15.598 1.00 47.81 179 ASN A CA 1
ATOM 1467 C C . ASN A 1 179 ? -4.671 2.060 15.213 1.00 47.81 179 ASN A C 1
ATOM 1469 O O . ASN A 1 179 ? -4.483 0.901 15.577 1.00 47.81 179 ASN A O 1
ATOM 1473 N N . LEU A 1 180 ? -3.744 2.717 14.500 1.00 52.41 180 LEU A N 1
ATOM 1474 C CA . LEU A 1 180 ? -2.428 2.174 14.108 1.00 52.41 180 LEU A CA 1
ATOM 1475 C C . LEU A 1 180 ? -1.453 2.018 15.300 1.00 52.41 180 LEU A C 1
ATOM 1477 O O . LEU A 1 180 ? -0.239 2.159 15.148 1.00 52.41 180 LEU A O 1
ATOM 1481 N N . SER A 1 181 ? -1.939 1.822 16.530 1.00 35.34 181 SER A N 1
ATOM 1482 C CA . SER A 1 181 ? -1.095 1.413 17.667 1.00 35.34 181 SER A CA 1
ATOM 1483 C C . SER A 1 181 ? -0.623 -0.034 17.546 1.00 35.34 181 SER A C 1
ATOM 1485 O O . SER A 1 181 ? 0.387 -0.378 18.153 1.00 35.34 181 SER A O 1
ATOM 1487 N N . GLN A 1 182 ? -1.312 -0.855 16.745 1.00 36.91 182 GLN A N 1
ATOM 1488 C CA . GLN A 1 182 ? -1.011 -2.270 16.566 1.00 36.91 182 GLN A CA 1
ATOM 1489 C C . GLN A 1 182 ? -1.059 -2.754 15.115 1.00 36.91 182 GLN A C 1
ATOM 1491 O O . GLN A 1 182 ? -1.531 -2.101 14.185 1.00 36.91 182 GLN A O 1
ATOM 1496 N N . SER A 1 183 ? -0.483 -3.937 14.967 1.00 29.89 183 SER A N 1
ATOM 1497 C CA . SER A 1 183 ? 0.076 -4.519 13.759 1.00 29.89 183 SER A CA 1
ATOM 1498 C C . SER A 1 183 ? -0.986 -5.204 12.886 1.00 29.89 183 SER A C 1
ATOM 1500 O O . SER A 1 183 ? -1.653 -6.151 13.310 1.00 29.89 183 SER A O 1
ATOM 1502 N N . PHE A 1 184 ? -1.122 -4.733 11.643 1.00 29.05 184 PHE A N 1
ATOM 1503 C CA . PHE A 1 184 ? -2.167 -5.141 10.696 1.00 29.05 184 PHE A CA 1
ATOM 1504 C C . PHE A 1 184 ? -1.881 -6.476 9.984 1.00 29.05 184 PHE A C 1
ATOM 1506 O O . PHE A 1 184 ? -0.895 -6.607 9.261 1.00 29.05 184 PHE A O 1
ATOM 1513 N N . ILE A 1 185 ? -2.812 -7.434 10.057 1.00 27.86 185 ILE A N 1
ATOM 1514 C CA . ILE A 1 185 ? -2.764 -8.683 9.272 1.00 27.86 185 ILE A CA 1
ATOM 1515 C C . ILE A 1 185 ? -3.915 -8.708 8.264 1.00 27.86 185 ILE A C 1
ATOM 1517 O O . ILE A 1 185 ? -5.065 -8.920 8.651 1.00 27.86 185 ILE A O 1
ATOM 1521 N N . LEU A 1 186 ? -3.616 -8.571 6.970 1.00 27.45 186 LEU A N 1
ATOM 1522 C CA . LEU A 1 186 ? -4.561 -8.865 5.882 1.00 27.45 186 LEU A CA 1
ATOM 1523 C C . LEU A 1 186 ? -4.719 -10.391 5.686 1.00 27.45 186 LEU A C 1
ATOM 1525 O O . LEU A 1 186 ? -3.844 -11.153 6.091 1.00 27.45 186 LEU A O 1
ATOM 1529 N N . PRO A 1 187 ? -5.831 -10.883 5.104 1.00 26.23 187 PRO A N 1
ATOM 1530 C CA . PRO A 1 187 ? -6.086 -12.316 4.985 1.00 26.23 187 PRO A CA 1
ATOM 1531 C C . PRO A 1 187 ? -5.444 -12.902 3.720 1.00 26.23 187 PRO A C 1
ATOM 1533 O O . PRO A 1 187 ? -5.435 -12.260 2.665 1.00 26.23 187 PRO A O 1
ATOM 1536 N N . GLU A 1 188 ? -5.000 -14.155 3.807 1.00 26.55 188 GLU A N 1
ATOM 1537 C CA . GLU A 1 188 ? -4.667 -14.965 2.634 1.00 26.55 188 GLU A CA 1
ATOM 1538 C C . GLU A 1 188 ? -5.918 -15.268 1.792 1.00 26.55 188 GLU A C 1
ATOM 1540 O O . GLU A 1 188 ? -7.030 -15.389 2.313 1.00 26.55 188 GLU A O 1
ATOM 1545 N N . VAL A 1 189 ? -5.731 -15.429 0.480 1.00 27.25 189 VAL A N 1
ATOM 1546 C CA . VAL A 1 189 ? -6.768 -15.922 -0.437 1.00 27.25 189 VAL A CA 1
ATOM 1547 C C . VAL A 1 189 ? -6.494 -17.392 -0.733 1.00 27.25 189 VAL A C 1
ATOM 1549 O O . VAL A 1 189 ? -5.469 -17.729 -1.320 1.00 27.25 189 VAL A O 1
ATOM 1552 N N . SER A 1 190 ? -7.425 -18.270 -0.370 1.00 25.92 190 SER A N 1
ATOM 1553 C CA . SER A 1 190 ? -7.353 -19.699 -0.675 1.00 25.92 190 SER A CA 1
ATOM 1554 C C . SER A 1 190 ? -7.848 -19.998 -2.098 1.00 25.92 190 SER A C 1
ATOM 1556 O O . SER A 1 190 ? -9.043 -20.144 -2.346 1.00 25.92 190 SER A O 1
ATOM 1558 N N . THR A 1 191 ? -6.925 -20.138 -3.053 1.00 27.47 191 THR A N 1
ATOM 1559 C CA . THR A 1 191 ? -7.221 -20.641 -4.407 1.00 27.47 191 THR A CA 1
ATOM 1560 C C . THR A 1 191 ? -6.964 -22.145 -4.513 1.00 27.47 191 THR A C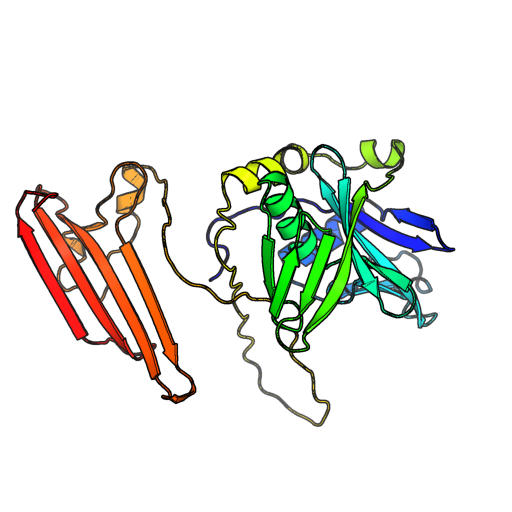 1
ATOM 1562 O O . THR A 1 191 ? -5.836 -22.611 -4.657 1.00 27.47 191 THR A O 1
ATOM 1565 N N . SER A 1 192 ? -8.034 -22.937 -4.473 1.00 31.66 192 SER A N 1
ATOM 1566 C CA . SER A 1 192 ? -7.984 -24.391 -4.640 1.00 31.66 192 SER A CA 1
ATOM 1567 C C . SER A 1 192 ? -7.967 -24.807 -6.119 1.00 31.66 192 SER A C 1
ATOM 1569 O O . SER A 1 192 ? -9.011 -24.907 -6.759 1.00 31.66 192 SER A O 1
ATOM 1571 N N . ALA A 1 193 ? -6.787 -25.133 -6.658 1.00 25.75 193 ALA A N 1
ATOM 1572 C CA . ALA A 1 193 ? -6.661 -25.780 -7.969 1.00 25.75 193 ALA A CA 1
ATOM 1573 C C . ALA A 1 193 ? -5.498 -26.791 -8.027 1.00 25.75 193 ALA A C 1
ATOM 1575 O O . ALA A 1 193 ? -4.343 -26.460 -7.775 1.00 25.75 193 ALA A O 1
ATOM 1576 N N . ARG A 1 194 ? -5.817 -28.034 -8.408 1.00 25.78 194 ARG A N 1
ATOM 1577 C CA . ARG A 1 194 ? -4.880 -29.039 -8.952 1.00 25.78 194 ARG A CA 1
ATOM 1578 C C . ARG A 1 194 ? -4.946 -28.897 -10.485 1.00 25.78 194 ARG A C 1
ATOM 1580 O O . ARG A 1 194 ? -6.051 -28.690 -10.973 1.00 25.78 194 ARG A O 1
ATOM 1587 N N . ALA A 1 195 ? -3.925 -29.059 -11.324 1.00 26.28 195 ALA A N 1
ATOM 1588 C CA . ALA A 1 195 ? -2.457 -29.152 -11.220 1.00 26.28 195 ALA A CA 1
ATOM 1589 C C . ALA A 1 195 ? -1.929 -28.798 -12.661 1.00 26.28 195 ALA A C 1
ATOM 1591 O O . ALA A 1 195 ? -2.667 -28.119 -13.369 1.00 26.28 195 ALA A O 1
ATOM 1592 N N . ILE A 1 196 ? -0.763 -29.133 -13.238 1.00 24.92 196 ILE A N 1
ATOM 1593 C CA . ILE A 1 196 ? 0.384 -30.032 -12.980 1.00 24.92 196 ILE A CA 1
ATOM 1594 C C . ILE A 1 196 ? 1.614 -29.387 -13.676 1.00 24.92 196 ILE A C 1
ATOM 1596 O O . ILE A 1 196 ? 1.431 -28.791 -14.735 1.00 24.92 196 ILE A O 1
ATOM 1600 N N . GLY A 1 197 ? 2.841 -29.585 -13.170 1.00 23.91 197 GLY A N 1
ATOM 1601 C CA . GLY A 1 197 ? 4.075 -29.441 -13.970 1.00 23.91 197 GLY A CA 1
ATOM 1602 C C . GLY A 1 197 ? 5.120 -28.443 -13.447 1.00 23.91 197 GLY A C 1
ATOM 1603 O O . GLY A 1 197 ? 4.874 -27.246 -13.405 1.00 23.91 197 GLY A O 1
ATOM 1604 N N . ASP A 1 198 ? 6.278 -28.988 -13.074 1.00 23.06 198 ASP A N 1
ATOM 1605 C CA . ASP A 1 198 ? 7.652 -28.456 -13.073 1.00 23.06 198 ASP A CA 1
ATOM 1606 C C . ASP A 1 198 ? 7.966 -26.963 -12.791 1.00 23.06 198 ASP A C 1
ATOM 1608 O O . ASP A 1 198 ? 7.755 -26.065 -13.599 1.00 23.06 198 ASP A O 1
ATOM 1612 N N . THR A 1 199 ? 8.706 -26.773 -11.690 1.00 26.05 199 THR A N 1
ATOM 1613 C CA . THR A 1 199 ? 9.907 -25.913 -11.572 1.00 26.05 199 THR A CA 1
ATOM 1614 C C . THR A 1 199 ? 9.816 -24.423 -11.947 1.00 26.05 199 THR A C 1
ATOM 1616 O O . THR A 1 199 ? 10.224 -24.032 -13.031 1.00 26.05 199 THR A O 1
ATOM 1619 N N . VAL A 1 200 ? 9.511 -23.573 -10.954 1.00 23.97 200 VAL A N 1
ATOM 1620 C CA . VAL A 1 200 ? 10.386 -22.476 -10.451 1.00 23.97 200 VAL A CA 1
ATOM 1621 C C . VAL A 1 200 ? 9.980 -22.186 -8.993 1.00 23.97 200 VAL A C 1
ATOM 1623 O O . VAL A 1 200 ? 8.796 -22.219 -8.662 1.00 23.97 200 VAL A O 1
ATOM 1626 N N . GLN A 1 201 ? 10.934 -21.879 -8.103 1.00 31.58 201 GLN A N 1
ATOM 1627 C CA . GLN A 1 201 ? 10.623 -21.397 -6.749 1.00 31.58 201 GLN A CA 1
ATOM 1628 C C . GLN A 1 201 ? 10.027 -19.979 -6.798 1.00 31.58 201 GLN A C 1
ATOM 1630 O O . GLN A 1 201 ? 10.742 -18.994 -6.971 1.00 31.58 201 GLN A O 1
ATOM 1635 N N . SER A 1 202 ? 8.706 -19.870 -6.639 1.00 26.78 202 SER A N 1
ATOM 1636 C CA . SER A 1 202 ? 8.012 -18.586 -6.509 1.00 26.78 202 SER A CA 1
ATOM 1637 C C . SER A 1 202 ? 7.955 -18.166 -5.038 1.00 26.78 202 SER A C 1
ATOM 1639 O O . SER A 1 202 ? 7.096 -18.625 -4.287 1.00 26.78 202 SER A O 1
ATOM 1641 N N . SER A 1 203 ? 8.890 -17.312 -4.612 1.00 26.38 203 SER A N 1
ATOM 1642 C CA . SER A 1 203 ? 8.899 -16.758 -3.253 1.00 26.38 203 SER A CA 1
ATOM 1643 C C . SER A 1 203 ? 7.642 -15.921 -2.999 1.00 26.38 203 SER A C 1
ATOM 1645 O O . SER A 1 203 ? 7.386 -14.929 -3.687 1.00 26.38 203 SER A O 1
ATOM 1647 N N . ILE A 1 204 ? 6.853 -16.318 -2.001 1.00 27.55 204 ILE A N 1
ATOM 1648 C CA . ILE A 1 204 ? 5.603 -15.645 -1.646 1.00 27.55 204 ILE A CA 1
ATOM 1649 C C . ILE A 1 204 ? 5.934 -14.362 -0.876 1.00 27.55 204 ILE A C 1
ATOM 1651 O O . ILE A 1 204 ? 6.226 -14.396 0.314 1.00 27.55 204 ILE A O 1
ATOM 1655 N N . MET A 1 205 ? 5.853 -13.218 -1.558 1.00 28.73 205 MET A N 1
ATOM 1656 C CA . MET A 1 205 ? 5.799 -11.913 -0.894 1.00 28.73 205 MET A CA 1
ATOM 1657 C C . MET A 1 205 ? 4.436 -11.752 -0.208 1.00 28.73 205 MET A C 1
ATOM 1659 O O . MET A 1 205 ? 3.440 -11.428 -0.873 1.00 28.73 205 MET A O 1
ATOM 1663 N N . THR A 1 206 ? 4.425 -12.012 1.099 1.00 26.34 206 THR A N 1
ATOM 1664 C CA . THR A 1 206 ? 3.351 -11.693 2.051 1.00 26.34 206 THR A CA 1
ATOM 1665 C C . THR A 1 206 ? 3.576 -10.293 2.635 1.00 26.34 206 THR A C 1
ATOM 1667 O O . THR A 1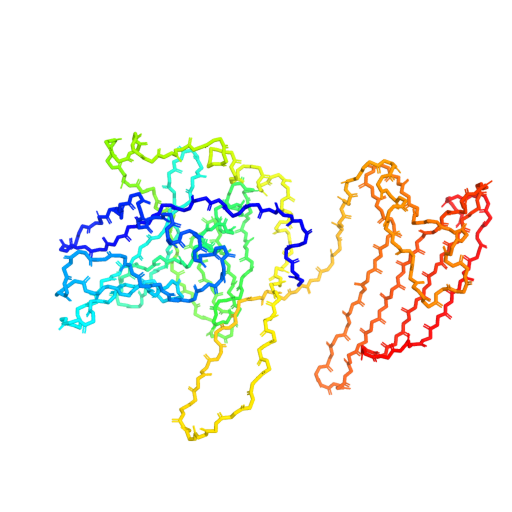 206 ? 4.709 -9.827 2.724 1.00 26.34 206 THR A O 1
ATOM 1670 N N . VAL A 1 207 ? 2.492 -9.623 3.030 1.00 29.31 207 VAL A N 1
ATOM 1671 C CA . VAL A 1 207 ? 2.488 -8.346 3.762 1.00 29.31 207 VAL A CA 1
ATOM 1672 C C . VAL A 1 207 ? 1.508 -8.506 4.927 1.00 29.31 207 VAL A C 1
ATOM 1674 O O . VAL A 1 207 ? 0.313 -8.704 4.694 1.00 29.31 207 VAL A O 1
ATOM 1677 N N . GLY A 1 208 ? 2.000 -8.492 6.167 1.00 27.05 208 GLY A N 1
ATOM 1678 C CA . GLY A 1 208 ? 1.194 -8.750 7.367 1.00 27.05 208 GLY A CA 1
ATOM 1679 C C . GLY A 1 208 ? 2.027 -8.716 8.649 1.00 27.05 208 GLY A C 1
ATOM 1680 O O . GLY A 1 208 ? 2.973 -9.480 8.783 1.00 27.05 208 GLY A O 1
ATOM 1681 N N . VAL A 1 209 ? 1.676 -7.814 9.564 1.00 29.58 209 VAL A N 1
ATOM 1682 C CA . VAL A 1 209 ? 2.508 -7.391 10.703 1.00 29.58 209 VAL A CA 1
ATOM 1683 C C . VAL A 1 209 ? 2.156 -8.158 11.992 1.00 29.58 209 VAL A C 1
ATOM 1685 O O . VAL A 1 209 ? 1.020 -8.588 12.180 1.00 29.58 209 VAL A O 1
ATOM 1688 N N . THR A 1 210 ? 3.108 -8.318 12.909 1.00 23.36 210 THR A N 1
ATOM 1689 C CA . THR A 1 210 ? 3.034 -9.175 14.111 1.00 23.36 210 THR A CA 1
ATOM 1690 C C . THR A 1 210 ? 2.355 -8.509 15.326 1.00 23.36 210 THR A C 1
ATOM 1692 O O . THR A 1 210 ? 2.910 -7.614 15.955 1.00 23.36 210 THR A O 1
ATOM 1695 N N . SER A 1 211 ? 1.124 -8.924 15.661 1.00 25.97 211 SER A N 1
ATOM 1696 C CA . SER A 1 211 ? 0.237 -8.300 16.677 1.00 25.97 211 SER A CA 1
ATOM 1697 C C . SER A 1 211 ? 0.582 -8.576 18.153 1.00 25.97 211 SER A C 1
ATOM 1699 O O . SER A 1 211 ? 1.068 -9.663 18.458 1.00 25.97 211 SER A O 1
ATOM 1701 N N . LEU A 1 212 ? 0.165 -7.678 19.070 1.00 24.67 212 LEU A N 1
ATOM 1702 C CA . LEU A 1 212 ? -0.359 -8.005 20.420 1.00 24.67 212 LEU A CA 1
ATOM 1703 C C . LEU A 1 212 ? -1.049 -6.799 21.123 1.00 24.67 212 LEU A C 1
ATOM 1705 O O . LEU A 1 212 ? -0.475 -5.715 21.151 1.00 24.67 212 LEU A O 1
ATOM 1709 N N . ASN A 1 213 ? -2.176 -7.076 21.808 1.00 26.48 213 ASN A N 1
ATOM 1710 C CA . ASN A 1 213 ? -2.862 -6.299 22.876 1.00 26.48 213 ASN A CA 1
ATOM 1711 C C . ASN A 1 213 ? -3.904 -5.191 22.558 1.00 26.48 213 ASN A C 1
ATOM 1713 O O . ASN A 1 213 ? -3.738 -4.049 22.972 1.00 26.48 213 ASN A O 1
ATOM 1717 N N . THR A 1 214 ? -5.052 -5.588 22.001 1.00 27.73 214 THR A N 1
ATOM 1718 C CA . THR A 1 214 ? -6.401 -5.263 22.534 1.00 27.73 214 THR A CA 1
ATOM 1719 C C . THR A 1 214 ? -6.761 -3.801 22.876 1.00 27.73 214 THR A C 1
ATOM 1721 O O . THR A 1 214 ? -6.398 -3.319 23.940 1.00 27.73 214 THR A O 1
ATOM 1724 N N . GLU A 1 215 ? -7.641 -3.189 22.073 1.00 32.81 215 GLU A N 1
ATOM 1725 C CA . GLU A 1 215 ? -8.956 -2.650 22.507 1.00 32.81 215 GLU A CA 1
ATOM 1726 C C . GLU A 1 215 ? -9.736 -2.162 21.262 1.00 32.81 215 GLU A C 1
ATOM 1728 O O . GLU A 1 215 ? -9.315 -1.227 20.583 1.00 32.81 215 GLU A O 1
ATOM 1733 N N . GLU A 1 216 ? -10.843 -2.836 20.915 1.00 35.91 216 GLU A N 1
ATOM 1734 C CA . GLU A 1 216 ? -11.692 -2.509 19.752 1.00 35.91 216 GLU A CA 1
ATOM 1735 C C . GLU A 1 216 ? -13.058 -1.973 20.217 1.00 35.91 216 GLU A C 1
ATOM 1737 O O . GLU A 1 216 ? -13.905 -2.725 20.701 1.00 35.91 216 GLU A O 1
ATOM 1742 N N . GLU A 1 217 ? -13.290 -0.669 20.046 1.00 32.91 217 GLU A N 1
ATOM 1743 C CA . GLU A 1 217 ? -14.561 -0.007 20.372 1.00 32.91 217 GLU A CA 1
ATOM 1744 C C . GLU A 1 217 ? -15.556 -0.160 19.199 1.00 32.91 217 GLU A C 1
ATOM 1746 O O . GLU A 1 217 ? -15.596 0.642 18.262 1.00 32.91 217 GLU A O 1
ATOM 1751 N N . ILE A 1 218 ? -16.318 -1.262 19.190 1.00 38.81 218 ILE A N 1
ATOM 1752 C CA . ILE A 1 218 ? -17.237 -1.620 18.090 1.00 38.81 218 ILE A CA 1
ATOM 1753 C C . ILE A 1 218 ? -18.526 -0.777 18.150 1.00 38.81 218 ILE A C 1
ATOM 1755 O O . ILE A 1 218 ? -19.591 -1.261 18.549 1.00 38.81 218 ILE A O 1
ATOM 1759 N N . SER A 1 219 ? -18.425 0.491 17.739 1.00 37.62 219 SER A N 1
ATOM 1760 C CA . SER A 1 219 ?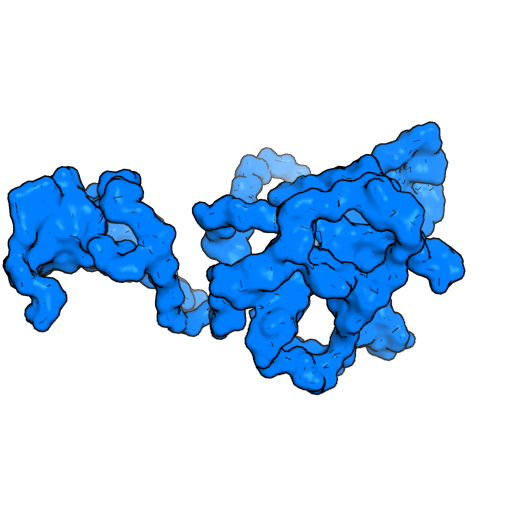 -19.560 1.422 17.745 1.00 37.62 219 SER A CA 1
ATOM 1761 C C . SER A 1 219 ? -20.664 0.988 16.769 1.00 37.62 219 SER A C 1
ATOM 1763 O O . SER A 1 219 ? -20.486 0.914 15.553 1.00 37.62 219 SER A O 1
ATOM 1765 N N . LEU A 1 220 ? -21.829 0.674 17.335 1.00 40.06 220 LEU A N 1
ATOM 1766 C CA . LEU A 1 220 ? -23.027 0.177 16.657 1.00 40.06 220 LEU A CA 1
ATOM 1767 C C . LEU A 1 220 ? -24.271 0.869 17.229 1.00 40.06 220 LEU A C 1
ATOM 1769 O O . LEU A 1 220 ? -24.221 1.461 18.309 1.00 40.06 220 LEU A O 1
ATOM 1773 N N . GLY A 1 221 ? -25.409 0.787 16.537 1.00 40.38 221 GLY A N 1
ATOM 1774 C CA . GLY A 1 221 ? -26.690 1.133 17.140 1.00 40.38 221 GLY A CA 1
ATOM 1775 C C . GLY A 1 221 ? -27.128 0.072 18.162 1.00 40.38 221 GLY A C 1
ATOM 1776 O O . GLY A 1 221 ? -26.811 -1.111 18.004 1.00 40.38 221 GLY A O 1
ATOM 1777 N N . PRO A 1 222 ? -27.922 0.437 19.188 1.00 45.69 222 PRO A N 1
ATOM 1778 C CA . PRO A 1 222 ? -28.471 -0.542 20.129 1.00 45.69 222 PRO A CA 1
ATOM 1779 C C . PRO A 1 222 ? -29.364 -1.589 19.435 1.00 45.69 222 PRO A C 1
ATOM 1781 O O . PRO A 1 222 ? -29.402 -2.736 19.872 1.00 45.69 222 PRO A O 1
ATOM 1784 N N . GLU A 1 223 ? -30.020 -1.234 18.323 1.00 48.38 223 GLU A N 1
ATOM 1785 C CA . GLU A 1 223 ? -30.773 -2.172 17.472 1.00 48.38 223 GLU A CA 1
ATOM 1786 C C . GLU A 1 223 ? -29.854 -3.190 16.761 1.00 48.38 223 GLU A C 1
ATOM 1788 O O . GLU A 1 223 ? -30.200 -4.368 16.659 1.00 48.38 223 GLU A O 1
ATOM 1793 N N . ASP A 1 224 ? -28.660 -2.772 16.317 1.00 48.12 224 ASP A N 1
ATOM 1794 C CA . ASP A 1 224 ? -27.729 -3.610 15.543 1.00 48.12 224 ASP A CA 1
ATOM 1795 C C . ASP A 1 224 ? -27.068 -4.705 16.394 1.00 48.12 224 ASP A C 1
ATOM 1797 O O . ASP A 1 224 ? -26.777 -5.793 15.889 1.00 48.12 224 ASP A O 1
ATOM 1801 N N . SER A 1 225 ? -26.889 -4.457 17.699 1.00 47.03 225 SER A N 1
ATOM 1802 C CA . SER A 1 225 ? -26.351 -5.429 18.671 1.00 47.03 225 SER A CA 1
ATOM 1803 C C . SER A 1 225 ? -27.065 -6.792 18.620 1.00 47.03 225 SER A C 1
ATOM 1805 O O . SER A 1 225 ? -26.461 -7.849 18.810 1.00 47.03 225 SER A O 1
ATOM 1807 N N . LYS A 1 226 ? -28.360 -6.766 18.289 1.00 56.97 226 LYS A N 1
ATOM 1808 C CA . LYS A 1 226 ? -29.279 -7.906 18.250 1.00 56.97 226 LYS A CA 1
ATOM 1809 C C . LYS A 1 226 ? -29.182 -8.738 16.968 1.00 56.97 226 LYS A C 1
ATOM 1811 O O . LYS A 1 226 ? -29.711 -9.847 16.919 1.00 56.97 226 LYS A O 1
ATOM 1816 N N . CYS A 1 227 ? -28.515 -8.215 15.940 1.00 51.09 227 CYS A N 1
ATOM 1817 C CA . CYS A 1 227 ? -28.277 -8.896 14.667 1.00 51.09 227 CYS A CA 1
ATOM 1818 C C . CYS A 1 227 ? -27.006 -9.764 14.681 1.00 51.09 227 CYS A C 1
ATOM 1820 O O . CYS A 1 227 ? -26.782 -10.529 13.741 1.00 51.09 227 CYS A O 1
ATOM 1822 N N . ILE A 1 228 ? -26.173 -9.662 15.723 1.00 63.75 228 ILE A N 1
ATOM 1823 C CA . ILE A 1 228 ? -24.894 -10.372 15.812 1.00 63.75 228 ILE A CA 1
ATOM 1824 C C . ILE A 1 228 ? -25.091 -11.687 16.587 1.00 63.75 228 ILE A C 1
ATOM 1826 O O . ILE A 1 228 ? -25.514 -11.661 17.745 1.00 63.75 228 ILE A O 1
ATOM 1830 N N . PRO A 1 229 ? -24.809 -12.855 15.977 1.00 73.06 229 PRO A N 1
ATOM 1831 C CA . PRO A 1 229 ? -25.103 -14.141 16.593 1.00 73.06 229 PRO A CA 1
ATOM 1832 C C . PRO A 1 229 ? -24.152 -14.460 17.751 1.00 73.06 229 PRO A C 1
ATOM 1834 O O . PRO A 1 229 ? -22.927 -14.398 17.625 1.00 73.06 229 PRO A O 1
ATOM 1837 N N . VAL A 1 230 ? -24.740 -14.892 18.866 1.00 81.75 230 VAL A N 1
ATOM 1838 C CA . VAL A 1 230 ? -24.041 -15.581 19.959 1.00 81.75 230 VAL A CA 1
ATOM 1839 C C . VAL A 1 230 ? -23.454 -16.902 19.435 1.00 81.75 230 VAL A C 1
ATOM 1841 O O . VAL A 1 230 ? -24.025 -17.530 18.543 1.00 81.75 230 VAL A O 1
ATOM 1844 N N . ASP A 1 231 ? -22.308 -17.324 19.978 1.00 82.88 231 ASP A N 1
ATOM 1845 C CA . ASP A 1 231 ? -21.590 -18.539 19.568 1.00 82.88 231 ASP A CA 1
ATOM 1846 C C . ASP A 1 231 ? -22.507 -19.778 19.510 1.00 82.88 231 ASP A C 1
ATOM 1848 O O . ASP A 1 231 ? -23.145 -20.147 20.497 1.00 82.88 231 ASP A O 1
ATOM 1852 N N . SER A 1 232 ? -22.553 -20.450 18.356 1.00 85.25 232 SER A N 1
ATOM 1853 C CA . SER A 1 232 ? -23.485 -21.551 18.076 1.00 85.25 232 SER A CA 1
ATOM 1854 C C . SER A 1 232 ? -23.219 -22.830 18.879 1.00 85.25 232 SER A C 1
ATOM 1856 O O . SER A 1 232 ? -24.084 -23.702 18.949 1.00 85.25 232 SER A O 1
ATOM 1858 N N . GLU A 1 233 ? -22.057 -22.946 19.531 1.00 86.69 233 GLU A N 1
ATOM 1859 C CA . GLU A 1 233 ? -21.791 -24.011 20.508 1.00 86.69 233 GLU A CA 1
ATOM 1860 C C . GLU A 1 233 ? -22.421 -23.723 21.893 1.00 86.69 233 GLU A C 1
ATOM 1862 O O . GLU A 1 233 ? -22.424 -24.603 22.757 1.00 86.69 233 GLU A O 1
ATOM 1867 N N . CYS A 1 234 ? -22.972 -22.521 22.128 1.00 86.44 234 CYS A N 1
ATOM 1868 C CA . CYS A 1 234 ? -23.699 -22.177 23.351 1.00 86.44 234 CYS A CA 1
ATOM 1869 C C . CYS A 1 234 ? -25.128 -22.740 23.317 1.00 86.44 234 CYS A C 1
ATOM 1871 O O . CYS A 1 234 ? -25.959 -22.355 22.495 1.00 86.44 234 CYS A O 1
ATOM 1873 N N . GLN A 1 235 ? -25.449 -23.629 24.260 1.00 84.12 235 GLN A N 1
ATOM 1874 C CA . GLN A 1 235 ? -26.735 -24.346 24.311 1.00 84.12 235 GLN A CA 1
ATOM 1875 C C . GLN A 1 235 ? -27.963 -23.445 24.530 1.00 84.12 235 GLN A C 1
ATOM 1877 O O . GLN A 1 235 ? -29.091 -23.885 24.325 1.00 84.12 235 GLN A O 1
ATOM 1882 N N . GLU A 1 236 ? -27.768 -22.201 24.972 1.00 84.25 236 GLU A N 1
ATOM 1883 C CA . GLU A 1 236 ? -28.851 -21.250 25.237 1.00 84.25 236 GLU A CA 1
ATOM 1884 C C . GLU A 1 236 ? -28.828 -20.020 24.313 1.00 84.25 236 GLU A C 1
ATOM 1886 O O . GLU A 1 236 ? -29.567 -19.076 24.582 1.00 84.25 236 GLU A O 1
ATOM 1891 N N . HIS A 1 237 ? -28.029 -20.023 23.235 1.00 80.88 237 HIS A N 1
ATOM 1892 C CA . HIS A 1 237 ? -27.759 -18.845 22.393 1.00 80.88 237 HIS A CA 1
ATOM 1893 C C . HIS A 1 237 ? -29.013 -18.060 21.955 1.00 80.88 237 HIS A C 1
ATOM 1895 O O . HIS A 1 237 ? -29.019 -16.841 22.061 1.00 80.88 237 HIS A O 1
ATOM 1901 N N . GLU A 1 238 ? -30.113 -18.726 21.584 1.00 84.69 238 GLU A N 1
ATOM 1902 C CA . GLU A 1 238 ? -31.391 -18.086 21.196 1.00 84.69 238 GLU A CA 1
ATOM 1903 C C . GLU A 1 238 ? -32.034 -17.193 22.286 1.00 84.69 238 GLU A C 1
ATOM 1905 O O . GLU A 1 238 ? -32.869 -16.330 21.999 1.00 84.69 238 GLU A O 1
ATOM 1910 N N . LYS A 1 239 ? -31.699 -17.416 23.563 1.00 85.44 239 LYS A N 1
ATOM 1911 C CA . LYS A 1 239 ? -32.278 -16.699 24.716 1.00 85.44 239 LYS A CA 1
ATOM 1912 C C . LYS A 1 239 ? -31.515 -15.426 25.075 1.00 85.44 239 LYS A C 1
ATOM 1914 O O . LYS A 1 239 ? -32.012 -14.644 2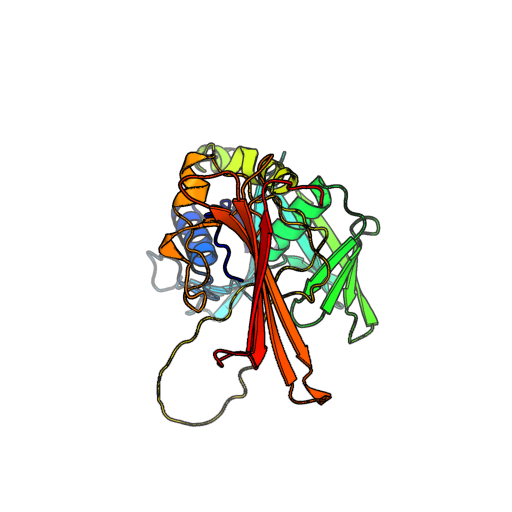5.890 1.00 85.44 239 LYS A O 1
ATOM 1919 N N . PHE A 1 240 ? -30.333 -15.231 24.502 1.00 83.75 240 PHE A N 1
ATOM 1920 C CA . PHE A 1 240 ? -29.425 -14.138 24.817 1.00 83.75 240 PHE A CA 1
ATOM 1921 C C . PHE A 1 240 ? -29.069 -13.341 23.556 1.00 83.75 240 PHE A C 1
ATOM 1923 O O . PHE A 1 240 ? -29.279 -13.796 22.433 1.00 83.75 240 PHE A O 1
ATOM 1930 N N . HIS A 1 241 ? -28.530 -12.148 23.761 1.00 81.62 241 HIS A N 1
ATOM 1931 C CA . HIS A 1 241 ? -27.784 -11.376 22.772 1.00 81.62 241 HIS A CA 1
ATOM 1932 C C . HIS A 1 241 ? -26.453 -10.964 23.405 1.00 81.62 241 HIS A C 1
ATOM 1934 O O . HIS A 1 241 ? -26.263 -11.105 24.617 1.00 81.62 241 HIS A O 1
ATOM 1940 N N . LEU A 1 242 ? -25.517 -10.488 22.588 1.00 82.81 242 LEU A N 1
ATOM 1941 C CA . LEU A 1 242 ? -24.286 -9.890 23.094 1.00 82.81 242 LEU A CA 1
ATOM 1942 C C . LEU A 1 242 ? -24.608 -8.615 23.873 1.00 82.81 242 LEU A C 1
ATOM 1944 O O . LEU A 1 242 ? -25.399 -7.794 23.414 1.00 82.81 242 LEU A O 1
ATOM 1948 N N . TYR A 1 243 ? -23.991 -8.459 25.042 1.00 80.19 243 TYR A N 1
ATOM 1949 C CA . TYR A 1 243 ? -24.114 -7.231 25.815 1.00 80.19 243 TYR A CA 1
ATOM 1950 C C . TYR A 1 243 ? -23.464 -6.069 25.057 1.00 80.19 243 TYR A C 1
ATOM 1952 O O . TYR A 1 243 ? -22.370 -6.210 24.496 1.00 80.19 243 TYR A O 1
ATOM 1960 N N . PHE A 1 244 ? -24.160 -4.935 25.037 1.00 76.12 244 PHE A N 1
ATOM 1961 C CA . PHE A 1 244 ? -23.760 -3.735 24.322 1.00 76.12 244 PHE A CA 1
ATOM 1962 C C . PHE A 1 244 ? -23.960 -2.504 25.207 1.00 76.12 244 PHE A C 1
ATOM 1964 O O . PHE A 1 244 ? -25.072 -2.238 25.665 1.00 76.12 244 PHE A O 1
ATOM 1971 N N . GLU A 1 245 ? -22.892 -1.740 25.419 1.00 72.00 245 GLU A N 1
ATOM 1972 C CA . GLU A 1 245 ? -22.899 -0.521 26.228 1.00 72.00 245 GLU A CA 1
ATOM 1973 C C . GLU A 1 245 ? -21.889 0.489 25.667 1.00 72.00 245 GLU A C 1
ATOM 1975 O O . GLU A 1 245 ? -20.848 0.097 25.152 1.00 72.00 245 GLU A O 1
ATOM 1980 N N . ASN A 1 246 ? -22.200 1.789 25.731 1.00 59.78 246 ASN A N 1
ATOM 1981 C CA . ASN A 1 246 ? -21.334 2.916 25.332 1.00 59.78 246 ASN A CA 1
ATOM 1982 C C . ASN A 1 246 ? -20.773 2.923 23.890 1.00 59.78 246 ASN A C 1
ATOM 1984 O O . ASN A 1 246 ? -20.003 3.817 23.560 1.00 59.78 246 ASN A O 1
ATOM 1988 N N . GLY A 1 247 ? -21.181 2.004 23.008 1.00 49.69 247 GLY A N 1
ATOM 1989 C CA . GLY A 1 247 ? -20.519 1.806 21.709 1.00 49.69 247 GLY A CA 1
ATOM 1990 C C . GLY A 1 247 ? -19.536 0.632 21.692 1.00 49.69 247 GLY A C 1
ATOM 1991 O O . GLY A 1 247 ? -18.714 0.546 20.790 1.00 49.69 247 GLY A O 1
ATOM 1992 N N . VAL A 1 248 ? -19.627 -0.280 22.661 1.00 54.59 248 VAL A N 1
ATOM 1993 C CA . VAL A 1 248 ? -18.822 -1.500 22.768 1.00 54.59 248 VAL A CA 1
ATOM 1994 C C . VAL A 1 248 ? -19.732 -2.718 22.766 1.00 54.59 248 VAL A C 1
ATOM 1996 O O . VAL A 1 248 ? -20.667 -2.817 23.560 1.00 54.59 248 VAL A O 1
ATOM 1999 N N . LEU A 1 249 ? -19.418 -3.683 21.904 1.00 72.94 249 LEU A N 1
ATOM 2000 C CA . LEU A 1 249 ? -20.018 -5.012 21.899 1.00 72.94 249 LEU A CA 1
ATOM 2001 C C . LEU A 1 249 ? -19.088 -5.983 22.638 1.00 72.94 249 LEU A C 1
ATOM 2003 O O . LEU A 1 249 ? -17.975 -6.242 22.183 1.00 72.94 249 LEU A O 1
ATOM 2007 N N . PHE A 1 250 ? -19.524 -6.541 23.767 1.00 77.69 250 PHE A N 1
ATOM 2008 C CA . PHE A 1 250 ? -18.640 -7.276 24.679 1.00 77.69 250 PHE A CA 1
ATOM 2009 C C . PHE A 1 250 ? -18.392 -8.732 24.227 1.00 77.69 250 PHE A C 1
ATOM 2011 O O . PHE A 1 250 ? -18.862 -9.703 24.826 1.00 77.69 250 PHE A O 1
ATOM 2018 N N . THR A 1 251 ? -17.621 -8.891 23.148 1.00 81.56 251 THR A N 1
ATOM 2019 C CA . THR A 1 251 ? -17.185 -10.175 22.574 1.00 81.56 251 THR A CA 1
ATOM 2020 C C . THR A 1 251 ? -15.722 -10.104 22.141 1.00 81.56 251 THR A C 1
ATOM 2022 O O . THR A 1 251 ? -15.316 -9.160 21.476 1.00 81.56 251 THR A O 1
ATOM 2025 N N . ALA A 1 252 ? -14.928 -11.129 22.454 1.00 76.75 252 ALA A N 1
ATOM 2026 C CA . ALA A 1 252 ? -13.539 -11.235 22.009 1.00 76.75 252 ALA A CA 1
ATOM 2027 C C . ALA A 1 252 ? -13.198 -12.665 21.564 1.00 76.75 252 ALA A C 1
ATOM 2029 O O . ALA A 1 252 ? -13.628 -13.650 22.167 1.00 76.75 252 ALA A O 1
ATOM 2030 N N . THR A 1 253 ? -12.395 -12.784 20.502 1.00 80.56 253 THR A N 1
ATOM 2031 C CA . THR A 1 253 ? -11.873 -14.065 19.997 1.00 80.56 253 THR A CA 1
ATOM 2032 C C . THR A 1 253 ? -10.354 -14.004 19.910 1.00 80.56 253 THR A C 1
ATOM 2034 O O . THR A 1 253 ? -9.788 -13.381 19.017 1.00 80.56 253 THR A O 1
ATOM 2037 N N . LEU A 1 254 ? -9.691 -14.678 20.844 1.00 74.94 254 LEU A N 1
ATOM 2038 C CA . LEU A 1 254 ? -8.240 -14.745 20.971 1.00 74.94 254 LEU A CA 1
ATOM 2039 C C . LEU A 1 254 ? -7.692 -15.980 20.240 1.00 74.94 254 LEU A C 1
ATOM 2041 O O . LEU A 1 254 ? -8.321 -17.043 20.230 1.00 74.94 254 LEU A O 1
ATOM 2045 N N . ASN A 1 255 ? -6.485 -15.870 19.685 1.00 79.94 255 ASN A N 1
ATOM 2046 C CA . ASN A 1 255 ? -5.753 -16.973 19.058 1.00 79.94 255 ASN A CA 1
ATOM 2047 C C . ASN A 1 255 ? -4.283 -16.952 19.509 1.00 79.94 255 ASN A C 1
ATOM 2049 O O . ASN A 1 255 ? -3.651 -15.900 19.529 1.00 79.94 255 ASN A O 1
ATOM 2053 N N . LEU A 1 256 ? -3.741 -18.119 19.852 1.00 77.12 256 LEU A N 1
ATOM 2054 C CA . LEU A 1 256 ? -2.353 -18.335 20.239 1.00 77.12 256 LEU A CA 1
ATOM 2055 C C . LEU A 1 256 ? -1.762 -19.488 19.417 1.00 77.12 256 LEU A C 1
ATOM 2057 O O . LEU A 1 256 ? -2.024 -20.668 19.680 1.00 77.12 256 LEU A O 1
ATOM 2061 N N . THR A 1 257 ? -0.914 -19.140 18.449 1.00 79.94 257 THR A N 1
ATOM 2062 C CA . THR A 1 257 ? -0.141 -20.096 17.647 1.00 79.94 257 THR A CA 1
ATOM 2063 C C . THR A 1 257 ? 1.325 -20.117 18.080 1.00 79.94 257 THR A C 1
ATOM 2065 O O . THR A 1 257 ? 1.963 -19.084 18.231 1.00 79.94 257 THR A O 1
ATOM 2068 N N . SER A 1 258 ? 1.873 -21.317 18.274 1.00 74.06 258 SER A N 1
ATOM 2069 C CA . SER A 1 258 ? 3.270 -21.569 18.625 1.00 74.06 258 SER A CA 1
ATOM 2070 C C . SER A 1 258 ? 3.811 -22.707 17.761 1.00 74.06 258 SER A C 1
ATOM 2072 O O . SER A 1 258 ? 3.482 -23.879 17.977 1.00 74.06 258 SER A O 1
ATOM 2074 N N . LEU A 1 259 ? 4.644 -22.351 16.778 1.00 67.38 259 LEU A N 1
ATOM 2075 C CA . LEU A 1 259 ? 5.239 -23.288 15.817 1.00 67.38 259 LEU A CA 1
ATOM 2076 C C . LEU A 1 259 ? 6.144 -24.313 16.517 1.00 67.38 259 LEU A C 1
ATOM 2078 O O . LEU A 1 259 ? 5.972 -25.513 16.322 1.00 67.38 259 LEU A O 1
ATOM 2082 N N . GLN A 1 260 ? 7.008 -23.849 17.429 1.00 65.62 260 GLN A N 1
ATOM 2083 C CA . GLN A 1 260 ? 7.906 -24.685 18.244 1.00 65.62 260 GLN A CA 1
ATOM 2084 C C . GLN A 1 260 ? 7.180 -25.785 19.042 1.00 65.62 260 GLN A C 1
ATOM 2086 O O . GLN A 1 260 ? 7.779 -26.804 19.369 1.00 65.62 260 GLN A O 1
ATOM 2091 N N . LYS A 1 261 ? 5.897 -25.583 19.374 1.00 69.81 261 LYS A N 1
ATOM 2092 C CA . LYS A 1 261 ? 5.074 -26.525 20.152 1.00 69.81 261 LYS A CA 1
ATOM 2093 C C . LYS A 1 261 ? 3.966 -27.188 19.320 1.00 69.81 261 LYS A C 1
ATOM 2095 O O . LYS A 1 261 ? 3.107 -27.848 19.900 1.00 69.81 261 LYS A O 1
ATOM 2100 N N . ASN A 1 262 ? 3.935 -26.971 17.996 1.00 75.38 262 ASN A N 1
ATOM 2101 C CA . ASN A 1 262 ? 2.843 -27.350 17.078 1.00 75.38 262 ASN A CA 1
ATOM 2102 C C . ASN A 1 262 ? 1.442 -27.113 17.693 1.00 75.38 262 ASN A C 1
ATOM 2104 O O . ASN A 1 262 ? 0.538 -27.955 17.653 1.00 75.38 262 ASN A O 1
ATOM 2108 N N . SER A 1 263 ? 1.281 -25.962 18.345 1.00 70.00 263 SER A N 1
ATOM 2109 C CA . SER A 1 263 ? 0.114 -25.628 19.159 1.00 70.00 263 SER A CA 1
ATOM 2110 C C . SER A 1 263 ? -0.570 -24.411 18.563 1.00 70.00 263 SER A C 1
ATOM 2112 O O . SER A 1 263 ? -0.024 -23.319 18.640 1.00 70.00 263 SER A O 1
ATOM 2114 N N . ASN A 1 264 ? -1.768 -24.592 18.016 1.00 79.50 264 ASN A N 1
ATOM 2115 C CA . ASN A 1 264 ? -2.622 -23.514 17.525 1.00 79.50 264 ASN A CA 1
ATOM 2116 C C . ASN A 1 264 ? -3.936 -23.563 18.319 1.00 79.50 264 ASN A C 1
ATOM 2118 O O . ASN A 1 264 ? -4.696 -24.527 18.183 1.00 79.50 264 ASN A O 1
ATOM 2122 N N . LYS A 1 265 ? -4.144 -22.600 19.223 1.00 80.19 265 LYS A N 1
ATOM 2123 C CA . LYS A 1 265 ? -5.236 -22.588 20.206 1.00 80.19 265 LYS A CA 1
ATOM 2124 C C . LYS A 1 265 ? -6.089 -21.333 20.078 1.00 80.19 265 LYS A C 1
ATOM 2126 O O . LYS A 1 265 ? -5.542 -20.257 19.892 1.00 80.19 265 LYS A O 1
ATOM 2131 N N . PHE A 1 266 ? -7.395 -21.457 20.284 1.00 84.50 266 PHE A N 1
ATOM 2132 C CA . PHE A 1 266 ? -8.305 -20.314 20.388 1.00 84.50 266 PHE A CA 1
ATOM 2133 C C . PHE A 1 266 ? -8.902 -20.185 21.793 1.00 84.50 266 PHE A C 1
ATOM 2135 O O . PHE A 1 266 ? -8.966 -21.170 22.537 1.00 84.50 266 PHE A O 1
ATOM 2142 N N . TYR A 1 267 ? -9.374 -18.980 22.114 1.00 79.69 267 TYR A N 1
ATOM 2143 C CA . TYR A 1 267 ? -10.190 -18.677 23.287 1.00 79.69 267 TYR A CA 1
ATOM 2144 C C . TYR A 1 267 ? -11.223 -17.599 22.927 1.00 79.69 267 TYR A C 1
ATOM 2146 O O . TYR A 1 267 ? -10.862 -16.464 22.635 1.00 79.69 267 TYR A O 1
ATOM 2154 N N . ILE A 1 268 ? -12.501 -17.955 22.927 1.00 83.19 268 ILE A N 1
ATOM 2155 C CA . ILE A 1 268 ? -13.644 -17.054 22.746 1.00 83.19 268 ILE A CA 1
ATOM 2156 C C . ILE A 1 268 ? -14.173 -16.685 24.131 1.00 83.19 268 ILE A C 1
ATOM 2158 O O . ILE A 1 268 ? -14.309 -17.562 24.987 1.00 83.19 268 ILE A O 1
ATOM 2162 N N . ILE A 1 269 ? -14.509 -15.412 24.331 1.00 87.50 269 ILE A N 1
ATOM 2163 C CA . ILE A 1 269 ? -15.261 -14.920 25.486 1.00 87.50 269 ILE A CA 1
ATOM 2164 C C . ILE A 1 269 ? -16.352 -13.953 25.017 1.00 87.50 269 ILE A C 1
ATOM 2166 O O . ILE A 1 269 ? -16.106 -13.103 24.164 1.00 87.50 269 ILE A O 1
ATOM 2170 N N . GLN A 1 270 ? -17.563 -14.104 25.548 1.00 87.00 270 GLN A N 1
ATOM 2171 C CA . GLN A 1 270 ? -18.720 -13.268 25.225 1.00 87.00 270 GLN A CA 1
ATOM 2172 C C . GLN A 1 270 ? -19.495 -12.948 26.503 1.00 87.00 270 GLN A C 1
ATOM 2174 O O . GLN A 1 270 ? -19.830 -13.859 27.262 1.00 87.00 270 GLN A O 1
ATOM 2179 N N . LEU A 1 271 ? -19.798 -11.673 26.729 1.00 87.31 271 LEU A N 1
ATOM 2180 C CA . LEU A 1 271 ? -20.740 -11.224 27.750 1.00 87.31 271 LEU A CA 1
ATOM 2181 C C . LEU A 1 271 ? -22.126 -11.116 27.105 1.00 87.31 271 LEU A C 1
ATOM 2183 O O . LEU A 1 271 ? -22.277 -10.585 26.005 1.00 87.31 271 LEU A O 1
ATOM 2187 N N . LEU A 1 272 ? -23.128 -11.682 27.768 1.00 88.06 272 LEU A N 1
ATOM 2188 C CA . LEU A 1 272 ? -24.441 -11.961 27.199 1.00 88.06 272 LEU A CA 1
ATOM 2189 C C . LEU A 1 272 ? -25.549 -11.408 28.098 1.00 88.06 272 LEU A C 1
ATOM 2191 O O . LEU A 1 272 ? -25.560 -11.700 29.294 1.00 88.06 272 LEU A O 1
ATOM 2195 N N . GLU A 1 273 ? -26.514 -10.687 27.523 1.00 86.88 273 GLU A N 1
ATOM 2196 C CA . GLU A 1 273 ? -27.741 -10.259 28.211 1.00 86.88 273 GLU A CA 1
ATOM 2197 C C . GLU A 1 273 ? -28.958 -11.062 27.726 1.00 86.88 273 GLU A C 1
ATOM 2199 O O . GLU A 1 273 ? -29.109 -11.393 26.549 1.00 86.88 273 GLU A O 1
ATOM 2204 N N . HIS A 1 274 ? -29.838 -11.432 28.656 1.00 89.38 274 HIS A N 1
ATOM 2205 C CA . HIS A 1 274 ? -31.015 -12.246 28.368 1.00 89.38 274 HIS A CA 1
ATOM 2206 C C . HIS A 1 274 ? -32.142 -11.434 27.701 1.00 89.38 274 HIS A C 1
ATOM 2208 O O . HIS A 1 274 ? -32.650 -10.464 28.261 1.00 89.38 274 HIS A O 1
ATOM 2214 N N . ASN A 1 275 ? -32.660 -11.926 26.570 1.00 82.69 275 ASN A N 1
ATOM 2215 C CA . ASN A 1 275 ? -33.583 -11.245 25.638 1.00 82.69 275 ASN A CA 1
ATOM 2216 C C . ASN A 1 275 ? -34.923 -10.737 26.225 1.00 82.69 275 ASN A C 1
ATOM 2218 O O . ASN A 1 275 ? -35.733 -10.162 25.497 1.00 82.69 275 ASN A O 1
ATOM 2222 N N . LYS A 1 276 ? -35.211 -10.995 27.509 1.00 83.44 276 LYS A N 1
ATOM 2223 C CA . LYS A 1 276 ? -36.451 -10.603 28.214 1.00 83.44 276 LYS A CA 1
ATOM 2224 C C . LYS A 1 276 ? -36.253 -10.194 29.686 1.00 83.44 276 LYS A C 1
ATOM 2226 O O . LYS A 1 276 ? -37.246 -10.035 30.393 1.00 83.44 276 LYS A O 1
ATOM 2231 N N . ARG A 1 277 ? -35.018 -10.146 30.207 1.00 84.75 277 ARG A N 1
ATOM 2232 C CA . ARG A 1 277 ? -34.727 -9.904 31.639 1.00 84.75 277 ARG A CA 1
ATOM 2233 C C . ARG A 1 277 ? -33.324 -9.321 31.794 1.00 84.75 277 ARG A C 1
ATOM 2235 O O . ARG A 1 277 ? -32.430 -9.820 31.127 1.00 84.75 277 ARG A O 1
ATOM 2242 N N . LYS A 1 278 ? -33.109 -8.419 32.759 1.00 83.19 278 LYS A N 1
ATOM 2243 C CA . LYS A 1 278 ? -31.756 -8.045 33.210 1.00 83.19 278 LYS A CA 1
ATOM 2244 C C . LYS A 1 278 ? -31.089 -9.235 33.905 1.00 83.19 278 LYS A C 1
ATOM 2246 O O . LYS A 1 278 ? -31.224 -9.416 35.115 1.00 83.19 278 LYS A O 1
ATOM 2251 N N . GLN A 1 279 ? -30.480 -10.109 33.112 1.00 87.62 279 GLN A N 1
ATOM 2252 C CA . GLN A 1 279 ? -29.725 -11.276 33.553 1.00 87.62 279 GLN A CA 1
ATOM 2253 C C . GLN A 1 279 ? -28.514 -11.452 32.638 1.00 87.62 279 GLN A C 1
ATOM 2255 O O . GLN A 1 279 ? -28.681 -11.705 31.444 1.00 87.62 279 GLN A O 1
ATOM 2260 N N . TYR A 1 280 ? -27.326 -11.347 33.227 1.00 88.00 280 TYR A N 1
ATOM 2261 C CA . TYR A 1 280 ? -26.040 -11.394 32.545 1.00 88.00 280 TYR A CA 1
ATOM 2262 C C . TYR A 1 280 ? -25.365 -12.756 32.722 1.00 88.00 280 TYR A C 1
ATOM 2264 O O . TYR A 1 280 ? -25.443 -13.391 33.785 1.00 88.00 280 TYR A O 1
ATOM 2272 N N . CYS A 1 281 ? -24.688 -13.222 31.678 1.00 89.25 281 CYS A N 1
ATOM 2273 C CA . CYS A 1 281 ? -23.820 -14.391 31.741 1.00 89.25 281 CYS A CA 1
ATOM 2274 C C . CYS A 1 281 ? -22.583 -14.230 30.854 1.00 89.25 281 CYS A C 1
ATOM 2276 O O . CYS A 1 281 ? -22.604 -13.523 29.852 1.00 89.25 281 CYS A O 1
ATOM 2278 N N . VAL A 1 282 ? -21.493 -14.893 31.236 1.00 90.88 282 VAL A N 1
ATOM 2279 C CA . VAL A 1 282 ? -20.248 -14.932 30.469 1.00 90.88 282 VAL A CA 1
ATOM 2280 C C . VAL A 1 282 ? -20.107 -16.322 29.864 1.00 90.88 282 VAL A C 1
ATOM 2282 O O . VAL A 1 282 ? -19.980 -17.319 30.584 1.00 90.88 282 VAL A O 1
ATOM 2285 N N . TRP A 1 283 ? -20.125 -16.378 28.537 1.00 89.62 283 TRP A N 1
ATOM 2286 C CA . TRP A 1 283 ? -19.776 -17.552 27.748 1.00 89.62 283 TRP A CA 1
ATOM 2287 C C . TRP A 1 283 ? -18.277 -17.559 27.455 1.00 89.62 283 TRP A C 1
ATOM 2289 O O . TRP A 1 283 ? -17.706 -16.532 27.088 1.00 89.62 283 TRP A O 1
ATOM 2299 N N . ARG A 1 284 ? -17.636 -18.719 27.602 1.00 91.75 284 ARG A N 1
ATOM 2300 C CA . ARG A 1 284 ? -16.218 -18.943 27.300 1.00 91.75 284 ARG A CA 1
ATOM 2301 C C . ARG A 1 284 ? -16.063 -20.257 26.532 1.00 91.75 284 ARG A C 1
ATOM 2303 O O . ARG A 1 284 ? -16.648 -21.262 26.927 1.00 91.75 284 ARG A O 1
ATOM 2310 N N . ARG A 1 285 ? -15.268 -20.284 25.455 1.00 90.94 285 ARG A N 1
ATOM 2311 C CA . ARG A 1 285 ? -14.975 -21.511 24.681 1.00 90.94 285 ARG A CA 1
ATOM 2312 C C . ARG A 1 285 ? -13.537 -21.536 24.177 1.00 90.94 285 ARG A C 1
ATOM 2314 O O . ARG A 1 285 ? -13.086 -20.584 23.553 1.00 90.94 285 ARG A O 1
ATOM 2321 N N . TRP A 1 286 ? -12.816 -22.630 24.401 1.00 88.31 286 TRP A N 1
ATOM 2322 C CA . TRP A 1 286 ? -11.386 -22.736 24.093 1.00 88.31 286 TRP A CA 1
ATOM 2323 C C . TRP A 1 286 ? -10.992 -24.113 23.562 1.00 88.31 286 TRP A C 1
ATOM 2325 O O . TRP A 1 286 ? -11.587 -25.133 23.902 1.00 88.31 286 TRP A O 1
ATOM 2335 N N . GLY A 1 287 ? -9.948 -24.186 22.739 1.00 86.94 287 GLY A N 1
ATOM 2336 C CA . GLY A 1 287 ? -9.507 -25.461 22.171 1.00 86.94 287 GLY A CA 1
ATOM 2337 C C . GLY A 1 287 ? -8.402 -25.323 21.135 1.00 86.94 287 GLY A C 1
ATOM 2338 O O . GLY A 1 287 ? -7.810 -24.257 20.991 1.00 86.94 287 GLY A O 1
ATOM 2339 N N . ARG A 1 288 ? -8.123 -26.404 20.394 1.00 82.44 288 ARG A N 1
ATOM 2340 C CA . ARG A 1 288 ? -7.283 -26.344 19.187 1.00 82.44 288 ARG A CA 1
ATOM 2341 C C . ARG A 1 288 ? -8.096 -25.727 18.045 1.00 82.44 288 ARG A C 1
ATOM 2343 O O . ARG A 1 288 ? -9.254 -26.100 17.862 1.00 82.44 288 ARG A O 1
ATOM 2350 N N . VAL A 1 289 ? -7.509 -24.813 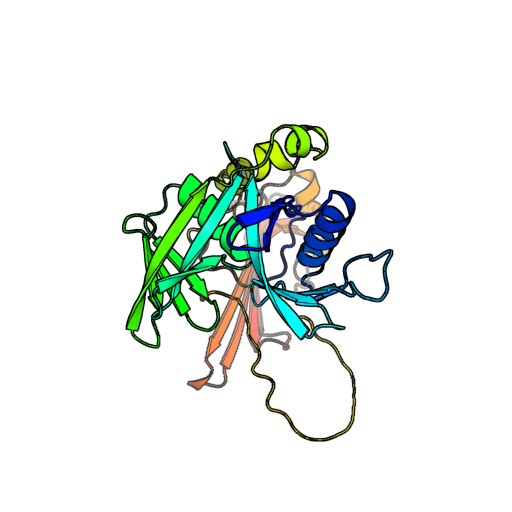17.273 1.00 77.69 289 VAL A N 1
ATOM 2351 C CA . VAL A 1 289 ? -8.179 -24.218 16.100 1.00 77.69 289 VAL A CA 1
ATOM 2352 C C . VAL A 1 289 ? -8.613 -25.315 15.119 1.00 77.69 289 VAL A C 1
ATOM 2354 O O . VAL A 1 289 ? -7.895 -26.294 14.908 1.00 77.69 289 VAL A O 1
ATOM 2357 N N . GLY A 1 290 ? -9.825 -25.176 14.573 1.00 79.44 290 GLY A N 1
ATOM 2358 C CA . GLY A 1 290 ? -10.487 -26.199 13.753 1.00 79.44 290 GLY A CA 1
ATOM 2359 C C . GLY A 1 290 ? -11.203 -27.306 14.544 1.00 79.44 290 GLY A C 1
ATOM 2360 O O . GLY A 1 290 ? -11.776 -28.203 13.936 1.00 79.44 290 GLY A O 1
ATOM 2361 N N . SER A 1 291 ? -11.198 -27.265 15.882 1.00 83.19 291 SER A N 1
ATOM 2362 C CA . SER A 1 291 ? -11.958 -28.179 16.756 1.00 83.19 291 SER A CA 1
ATOM 2363 C C . SER A 1 291 ? -13.035 -27.424 17.546 1.00 83.19 291 SER A C 1
ATOM 2365 O O . SER A 1 291 ? -12.861 -26.244 17.839 1.00 83.19 291 SER A O 1
ATOM 2367 N N . LYS A 1 292 ? -14.118 -28.103 17.964 1.00 84.81 292 LYS A N 1
ATOM 2368 C CA . LYS A 1 292 ? -15.181 -27.504 18.808 1.00 84.81 292 LYS A CA 1
ATOM 2369 C C . LYS A 1 292 ? -14.640 -26.893 20.111 1.00 84.81 292 LYS A C 1
ATOM 2371 O O . LYS A 1 292 ? -15.040 -25.790 20.478 1.00 84.81 292 LYS A O 1
ATOM 2376 N N . GLY A 1 293 ? -13.701 -27.586 20.762 1.00 91.06 293 GLY A N 1
ATOM 2377 C CA . GLY A 1 293 ? -13.101 -27.178 22.037 1.00 91.06 293 GLY A CA 1
ATOM 2378 C C . GLY A 1 293 ? -13.888 -27.635 23.271 1.00 91.06 293 GLY A C 1
ATOM 2379 O O . GLY A 1 293 ? -14.767 -28.488 23.182 1.00 91.06 293 GLY A O 1
ATOM 2380 N N . GLN A 1 294 ? -13.535 -27.069 24.422 1.00 92.00 294 GLN A N 1
ATOM 2381 C CA . GLN A 1 294 ? -14.284 -27.099 25.681 1.00 92.00 294 GLN A CA 1
ATOM 2382 C C . GLN A 1 294 ? -14.975 -25.745 25.874 1.00 92.00 294 GLN A C 1
ATOM 2384 O O . GLN A 1 294 ? -14.489 -24.740 25.355 1.00 92.00 294 GLN A O 1
ATOM 2389 N N . ASN A 1 295 ? -16.077 -25.699 26.621 1.00 93.94 295 ASN A N 1
ATOM 2390 C CA . ASN A 1 295 ? -16.807 -24.463 26.889 1.00 93.94 295 ASN A CA 1
ATOM 2391 C C . ASN A 1 295 ? -17.338 -24.378 28.326 1.00 93.94 295 ASN A C 1
ATOM 2393 O O . ASN A 1 295 ? -17.343 -25.366 29.059 1.00 93.94 295 ASN A O 1
ATOM 2397 N N . GLU A 1 296 ? -17.750 -23.173 28.711 1.00 94.56 296 GLU A N 1
ATOM 2398 C CA . GLU A 1 296 ? -18.248 -22.825 30.037 1.00 94.56 296 GLU A CA 1
ATOM 2399 C C . GLU A 1 296 ? -19.227 -21.639 29.934 1.00 94.56 296 GLU A C 1
ATOM 2401 O O . GLU A 1 296 ? -18.947 -20.653 29.250 1.00 94.56 296 GLU A O 1
ATOM 2406 N N . LEU A 1 297 ? -20.368 -21.714 30.627 1.00 91.75 297 LEU A N 1
ATOM 2407 C CA . LEU A 1 297 ? -21.355 -20.631 30.723 1.00 91.75 297 LEU A CA 1
ATOM 2408 C C . LEU A 1 297 ? -21.604 -20.303 32.199 1.00 91.75 297 LEU A C 1
ATOM 2410 O O . LEU A 1 297 ? -22.228 -21.096 32.905 1.00 91.75 297 LEU A O 1
ATOM 2414 N N . VAL A 1 298 ? -21.153 -19.136 32.665 1.00 91.81 298 VAL A N 1
ATOM 2415 C CA . VAL A 1 298 ? -21.343 -18.695 34.061 1.00 91.81 298 VAL A CA 1
ATOM 2416 C C . VAL A 1 298 ? -22.348 -17.553 34.118 1.00 91.81 298 VAL A C 1
ATOM 2418 O O . VAL A 1 298 ? -22.284 -16.626 33.318 1.00 91.81 298 VAL A O 1
ATOM 2421 N N . LYS A 1 299 ? -23.306 -17.633 35.045 1.00 90.50 299 LYS A N 1
ATOM 2422 C CA . LYS A 1 299 ? -24.444 -16.709 35.158 1.00 90.50 299 LYS A CA 1
ATOM 2423 C C . LYS A 1 299 ? -24.258 -15.819 36.386 1.00 90.50 299 LYS A C 1
ATOM 2425 O O . LYS A 1 299 ? -24.154 -16.342 37.490 1.00 90.50 299 LYS A O 1
ATOM 2430 N N . TYR A 1 300 ? -24.248 -14.503 36.182 1.00 85.50 300 TYR A N 1
ATOM 2431 C CA . TYR A 1 300 ? -23.898 -13.498 37.199 1.00 85.50 300 TYR A CA 1
ATOM 2432 C C . TYR A 1 300 ? -25.127 -12.806 37.816 1.00 85.50 300 TYR A C 1
ATOM 2434 O O . TYR A 1 300 ? -25.023 -12.068 38.790 1.00 85.50 300 TYR A O 1
ATOM 2442 N N . GLY A 1 301 ? -26.327 -13.090 37.301 1.00 83.69 301 GLY A N 1
ATOM 2443 C CA . GLY A 1 301 ? -27.563 -12.489 37.802 1.00 83.69 301 GLY A CA 1
ATOM 2444 C C . GLY A 1 301 ? -27.799 -11.111 37.189 1.00 83.69 301 GLY A C 1
ATOM 2445 O O . GLY A 1 301 ? -27.550 -10.925 36.005 1.00 83.69 301 GLY A O 1
ATOM 2446 N N . SER A 1 302 ? -28.350 -10.174 37.959 1.00 84.94 302 SER A N 1
ATOM 2447 C CA . SER A 1 302 ? -28.821 -8.873 37.456 1.00 84.94 302 SER A CA 1
ATOM 2448 C C . SER A 1 302 ? -27.862 -7.701 37.690 1.00 84.94 302 SER A C 1
ATOM 2450 O O . SER A 1 302 ? -28.254 -6.566 37.434 1.00 84.94 302 SER A O 1
ATOM 2452 N N . ASN A 1 303 ? -26.656 -7.951 38.207 1.00 79.12 303 ASN A N 1
ATOM 2453 C CA . ASN A 1 303 ? -25.609 -6.938 38.334 1.00 79.12 303 ASN A CA 1
ATOM 2454 C C . ASN A 1 303 ? -24.549 -7.154 37.243 1.00 79.12 303 ASN A C 1
ATOM 2456 O O . ASN A 1 303 ? -24.218 -8.298 36.932 1.00 79.12 303 ASN A O 1
ATOM 2460 N N . ILE A 1 304 ? -24.065 -6.054 36.669 1.00 76.06 304 ILE A N 1
ATOM 2461 C CA . ILE A 1 304 ? -23.033 -6.009 35.626 1.00 76.06 304 ILE A CA 1
ATOM 2462 C C . ILE A 1 304 ? -21.638 -5.720 36.218 1.00 76.06 304 ILE A C 1
ATOM 2464 O O . ILE A 1 304 ? -20.634 -6.130 35.650 1.00 76.06 304 ILE A O 1
ATOM 2468 N N . GLU A 1 305 ? -21.584 -5.097 37.402 1.00 74.06 305 GLU A N 1
ATOM 2469 C CA . GLU A 1 305 ? -20.363 -4.680 38.116 1.00 74.06 305 GLU A CA 1
ATOM 2470 C C . GLU A 1 305 ? -19.918 -5.695 39.205 1.00 74.06 305 GLU A C 1
ATOM 2472 O O . GLU A 1 305 ? -19.334 -5.299 40.214 1.00 74.06 305 GLU A O 1
ATOM 2477 N N . ALA A 1 306 ? -20.284 -6.980 39.075 1.00 53.91 306 ALA A N 1
ATOM 2478 C CA . ALA A 1 306 ? -20.219 -7.998 40.146 1.00 53.91 306 ALA A CA 1
ATOM 2479 C C . ALA A 1 306 ? -19.018 -8.959 40.087 1.00 53.91 306 ALA A C 1
ATOM 2481 O O . ALA A 1 306 ? -18.762 -9.518 38.997 1.00 53.91 306 ALA A O 1
#

Sequence (306 aa):
MALTGSVELCDFIWQHECRKRWITYKEEELTILNKAIGKKQKTVKLPSSNIKREIIVHLDKMYQKNQVTSYEQRIRCGVYNNGFYSWSWLDDDGYWYCYPALVVLLLEVAYEQKKEKLSIYLNGDLEMDLINFVETNEETRTSRHINRDCLEIPLASVEGMMITASCKNHVSKMACEVNLSQSFILPEVSTSARAIGDTVQSSIMTVGVTSLNTEEEISLGPEDSKCIPVDSECQEHEKFHLYFENGVLFTATLNLTSLQKNSNKFYIIQLLEHNKRKQYCVWRRWGRVGSKGQNELVKYGSNIEA

Secondary structure (DSSP, 8-state):
----S--PPPPPEEEEEETTEEEEPPHHHHHHHHHHHHTT-SEEEPP-SSGGG-EEEETTTTEEEETTT--EEEEEEEEESSSEEEEEEE-TTS-EEEPPHHHHHHHHHHHHTT-SEEEEESSSEEEEETTTTEEEETTT--EEEEEEEE----HHHHHHS---HHHHHHHHHHHHH--TTS--BPPPP------------------B-------------TTGGGGSPPPTT-TTGGGEEE-EETTEE-EEEEEEEEGGGTEEEEEEEEEEEETTSS-EEEEEEEEETTS--EEEEEEEET-S--

Organism: Stegodyphus mimosarum (NCBI:txid407821)